Protein AF-A0A7S0U6A7-F1 (afdb_monomer_lite)

Radius of gyration: 24.49 Å; chains: 1; bounding box: 60×46×72 Å

Sequence (255 aa):
RELYWQAYTKLSSKVSGMDGQAHCFLLYKASADGEGEVEIIDLTKRQRGLVNGGCEFVGLKLKPPEDSTAKTWCLVYSEDEAQKAWDDMMTAEPCIYITSDGVYAATRYKRALCKGLSGPLKTLKDVEACVAGLAPDKPLKNISFVGNDPPSITSYNCFLVGPSTLGPTLPATIGHIASTSTGDIYDYFLKRRSAHTVGEAEKLIATMLADVAKGQTAIVSTGKKEAATAFKNSLMKKVFVHESMSKFITAVRAE

Structure (mmCIF, N/CA/C/O backbone):
data_AF-A0A7S0U6A7-F1
#
_entry.id   AF-A0A7S0U6A7-F1
#
loop_
_atom_site.group_PDB
_atom_site.id
_atom_site.type_symbol
_atom_site.label_atom_id
_atom_site.label_alt_id
_atom_site.label_comp_id
_atom_site.label_asym_id
_atom_site.label_entity_id
_atom_site.label_seq_id
_atom_site.pdbx_PDB_ins_code
_atom_site.Cartn_x
_atom_site.Cartn_y
_atom_site.Cartn_z
_atom_site.occupancy
_atom_site.B_iso_or_equiv
_atom_site.auth_seq_id
_atom_site.auth_comp_id
_atom_site.auth_asym_id
_atom_site.auth_atom_id
_atom_site.pdbx_PDB_model_num
ATOM 1 N N . ARG A 1 1 ? 24.424 12.039 -10.476 1.00 68.31 1 ARG A N 1
ATOM 2 C CA . ARG A 1 1 ? 23.413 12.452 -11.488 1.00 68.31 1 ARG A CA 1
ATOM 3 C C . ARG A 1 1 ? 23.727 11.893 -12.873 1.00 68.31 1 ARG A C 1
ATOM 5 O O . ARG A 1 1 ? 22.851 11.273 -13.447 1.00 68.31 1 ARG A O 1
ATOM 12 N N . GLU A 1 2 ? 24.938 12.070 -13.401 1.00 76.75 2 GLU A N 1
ATOM 13 C CA . GLU A 1 2 ? 25.328 11.514 -14.710 1.00 76.75 2 GLU A CA 1
ATOM 14 C C . GLU A 1 2 ? 25.303 9.976 -14.740 1.00 76.75 2 GLU A C 1
ATOM 16 O O . GLU A 1 2 ? 24.617 9.397 -15.576 1.00 76.75 2 GLU A O 1
ATOM 21 N N . LEU A 1 3 ? 25.899 9.320 -13.735 1.00 77.81 3 LEU A N 1
ATOM 22 C CA . LEU A 1 3 ? 25.843 7.858 -13.564 1.00 77.81 3 LEU A CA 1
ATOM 23 C C . LEU A 1 3 ? 24.412 7.298 -13.506 1.00 77.81 3 LEU A C 1
ATOM 25 O O . LEU A 1 3 ? 24.154 6.220 -14.031 1.00 77.81 3 LEU A O 1
ATOM 29 N N . TYR A 1 4 ? 23.472 8.034 -12.900 1.00 81.12 4 TYR A N 1
ATOM 30 C CA . TYR A 1 4 ? 22.063 7.631 -12.847 1.00 81.12 4 TYR A CA 1
ATOM 31 C C . TYR A 1 4 ? 21.462 7.573 -14.251 1.00 81.12 4 TYR A C 1
ATOM 33 O O . TYR A 1 4 ? 20.818 6.591 -14.598 1.00 81.12 4 TYR A O 1
ATOM 41 N N . TRP A 1 5 ? 21.697 8.599 -15.073 1.00 81.12 5 TRP A N 1
ATOM 42 C CA . TRP A 1 5 ? 21.167 8.636 -16.435 1.00 81.12 5 TRP A CA 1
ATOM 43 C C . TRP A 1 5 ? 21.854 7.622 -17.351 1.00 81.12 5 TRP A C 1
ATOM 45 O O . TRP A 1 5 ? 21.166 6.970 -18.128 1.00 81.12 5 TRP A O 1
ATOM 55 N N . GLN A 1 6 ? 23.161 7.395 -17.197 1.00 81.69 6 GLN A N 1
ATOM 56 C CA . GLN A 1 6 ? 23.869 6.323 -17.909 1.00 81.69 6 GLN A CA 1
ATOM 57 C C . GLN A 1 6 ? 23.302 4.937 -17.561 1.00 81.69 6 GLN A C 1
ATOM 59 O O . GLN A 1 6 ? 23.001 4.142 -18.454 1.00 81.69 6 GLN A O 1
ATOM 64 N N . ALA A 1 7 ? 23.100 4.662 -16.267 1.00 84.00 7 ALA A N 1
ATOM 65 C CA . ALA A 1 7 ? 22.470 3.432 -15.799 1.00 84.00 7 ALA A CA 1
ATOM 66 C C . ALA A 1 7 ? 21.040 3.303 -16.337 1.00 84.00 7 ALA A C 1
ATOM 68 O O . ALA A 1 7 ? 20.679 2.269 -16.894 1.00 84.00 7 ALA A O 1
ATOM 69 N N . TYR A 1 8 ? 20.244 4.368 -16.228 1.00 84.75 8 TYR A N 1
ATOM 70 C CA . TYR A 1 8 ? 18.867 4.419 -16.707 1.00 84.75 8 TYR A CA 1
ATOM 71 C C . TYR A 1 8 ? 18.779 4.090 -18.203 1.00 84.75 8 TYR A C 1
ATOM 73 O O . TYR A 1 8 ? 17.988 3.232 -18.595 1.00 84.75 8 TYR A O 1
ATOM 81 N N . THR A 1 9 ? 19.607 4.724 -19.040 1.00 82.50 9 THR A N 1
ATOM 82 C CA . THR A 1 9 ? 19.629 4.476 -20.488 1.00 82.50 9 THR A CA 1
ATOM 83 C C . THR A 1 9 ? 19.987 3.021 -20.788 1.00 82.50 9 THR A C 1
ATOM 85 O O . THR A 1 9 ? 19.303 2.379 -21.583 1.00 82.50 9 THR A O 1
ATOM 88 N N . LYS A 1 10 ? 20.986 2.446 -20.104 1.00 84.62 10 LYS A N 1
ATOM 89 C CA . LYS A 1 10 ? 21.349 1.026 -20.269 1.00 84.62 10 LYS A CA 1
ATOM 90 C C . LYS A 1 10 ? 20.220 0.076 -19.854 1.00 84.62 10 LYS A C 1
ATOM 92 O O . LYS A 1 10 ? 19.914 -0.862 -20.591 1.00 84.62 10 LYS A O 1
ATOM 97 N N . LEU A 1 11 ? 19.587 0.328 -18.707 1.00 85.88 11 LEU A N 1
ATOM 98 C CA . LEU A 1 11 ? 18.451 -0.452 -18.204 1.00 85.88 11 LEU A CA 1
ATOM 99 C C . LEU A 1 11 ? 17.282 -0.411 -19.194 1.00 85.88 11 LEU A C 1
ATOM 101 O O . LEU A 1 11 ? 16.775 -1.454 -19.601 1.00 85.88 11 LEU A O 1
ATOM 105 N N . SER A 1 12 ? 16.903 0.789 -19.636 1.00 81.69 12 SER A N 1
ATOM 106 C CA . SER A 1 12 ? 15.798 0.979 -20.574 1.00 81.69 12 SER A CA 1
ATOM 107 C C . SER A 1 12 ? 16.070 0.318 -21.925 1.00 81.69 12 SER A C 1
ATOM 109 O O . SER A 1 12 ? 15.191 -0.356 -22.457 1.00 81.69 12 SER A O 1
ATOM 111 N N . SER A 1 13 ? 17.282 0.457 -22.469 1.00 81.06 13 SER A N 1
ATOM 112 C CA . SER A 1 13 ? 17.672 -0.185 -23.730 1.00 81.06 13 SER A CA 1
ATOM 113 C C . SER A 1 13 ? 17.612 -1.709 -23.646 1.00 81.06 13 SER A C 1
ATOM 115 O O . SER A 1 13 ? 17.163 -2.358 -24.591 1.00 81.06 13 SER A O 1
ATOM 117 N N . LYS A 1 14 ? 18.000 -2.294 -22.503 1.00 83.50 14 LYS A N 1
ATOM 118 C CA . LYS A 1 14 ? 17.925 -3.745 -22.290 1.00 83.50 14 LYS A CA 1
ATOM 119 C C . LYS A 1 14 ? 16.482 -4.253 -22.338 1.00 83.50 14 LYS A C 1
ATOM 121 O O . LYS A 1 14 ? 16.228 -5.272 -22.971 1.00 83.50 14 LYS A O 1
ATOM 126 N N . VAL A 1 15 ? 15.551 -3.528 -21.715 1.00 79.12 15 VAL A N 1
ATOM 127 C CA . VAL A 1 15 ? 14.116 -3.865 -21.699 1.00 79.12 15 VAL A CA 1
ATOM 128 C C . VAL A 1 15 ? 13.481 -3.714 -23.074 1.00 79.12 15 VAL A C 1
ATOM 130 O O . VAL A 1 15 ? 12.701 -4.567 -23.482 1.00 79.12 15 VAL A O 1
ATOM 133 N N . SER A 1 16 ? 13.818 -2.650 -23.806 1.00 77.69 16 SER A N 1
ATOM 134 C CA . SER A 1 16 ? 13.281 -2.408 -25.151 1.00 77.69 16 SER A CA 1
ATOM 135 C C . SER A 1 16 ? 13.653 -3.499 -26.159 1.00 77.69 16 SER A C 1
ATOM 137 O O . SER A 1 16 ? 12.937 -3.679 -27.138 1.00 77.69 16 SER A O 1
ATOM 139 N N . GLY A 1 17 ? 14.753 -4.220 -25.926 1.00 73.00 17 GLY A N 1
ATOM 140 C CA . GLY A 1 17 ? 15.172 -5.359 -26.744 1.00 73.00 17 GLY A CA 1
ATOM 141 C C . GLY A 1 17 ? 14.535 -6.700 -26.362 1.00 73.00 17 GLY A C 1
ATOM 142 O O . GLY A 1 17 ? 14.871 -7.705 -26.980 1.00 73.00 17 GLY A O 1
ATOM 143 N N . MET A 1 18 ? 13.672 -6.753 -25.341 1.00 77.19 18 MET A N 1
ATOM 144 C CA . MET A 1 18 ? 12.984 -7.984 -24.936 1.00 77.19 18 MET A CA 1
ATOM 145 C C . MET A 1 18 ? 11.692 -8.185 -25.736 1.00 77.19 18 MET A C 1
ATOM 147 O O . MET A 1 18 ? 10.915 -7.250 -25.926 1.00 77.19 18 MET A O 1
ATOM 151 N N . ASP A 1 19 ? 11.421 -9.426 -26.139 1.00 65.75 19 ASP A N 1
ATOM 152 C CA . ASP A 1 19 ? 10.162 -9.780 -26.795 1.00 65.75 19 ASP A CA 1
ATOM 153 C C . ASP A 1 19 ? 8.989 -9.779 -25.795 1.00 65.75 19 ASP A C 1
ATOM 155 O O . ASP A 1 19 ? 9.009 -10.461 -24.767 1.00 65.75 19 ASP A O 1
ATOM 159 N N . GLY A 1 20 ? 7.919 -9.046 -26.121 1.00 66.19 20 GLY A N 1
ATOM 160 C CA . GLY A 1 20 ? 6.675 -9.008 -25.341 1.00 66.19 20 GLY A CA 1
ATOM 161 C C . GLY A 1 20 ? 6.670 -8.016 -24.167 1.00 66.19 20 GLY A C 1
ATOM 162 O O . GLY A 1 20 ? 7.419 -7.043 -24.136 1.00 66.19 20 GLY A O 1
ATOM 163 N N . GLN A 1 21 ? 5.759 -8.211 -23.201 1.00 65.38 21 GLN A N 1
ATOM 164 C CA . GLN A 1 21 ? 5.728 -7.389 -21.982 1.00 65.38 21 GLN A CA 1
ATOM 165 C C . GLN A 1 21 ? 6.840 -7.825 -21.022 1.00 65.38 21 GLN A C 1
ATOM 167 O O . GLN A 1 21 ? 6.766 -8.888 -20.401 1.00 65.38 21 GLN A O 1
ATOM 172 N N . ALA A 1 22 ? 7.854 -6.978 -20.876 1.00 66.31 22 ALA A N 1
ATOM 173 C CA . ALA A 1 22 ? 9.000 -7.215 -20.010 1.00 66.31 22 ALA A CA 1
ATOM 174 C C . ALA A 1 22 ? 8.685 -6.894 -18.537 1.00 66.31 22 ALA A C 1
ATOM 176 O O . ALA A 1 22 ? 9.040 -5.838 -18.016 1.00 66.31 22 ALA A O 1
ATOM 177 N N . HIS A 1 23 ? 8.025 -7.826 -17.850 1.00 77.00 23 HIS A N 1
ATOM 178 C CA . HIS A 1 23 ? 7.877 -7.777 -16.393 1.00 77.00 23 HIS A CA 1
ATOM 179 C C . HIS A 1 23 ? 9.058 -8.501 -15.741 1.00 77.00 23 HIS A C 1
ATOM 181 O O . HIS A 1 23 ? 9.064 -9.730 -15.655 1.00 77.00 23 HIS A O 1
ATOM 187 N N . CYS A 1 24 ? 10.066 -7.742 -15.316 1.00 84.44 24 CYS A N 1
ATOM 188 C CA . CYS A 1 24 ? 11.279 -8.237 -14.661 1.00 84.44 24 CYS A CA 1
ATOM 189 C C . CYS A 1 24 ? 11.843 -7.184 -13.698 1.00 84.44 24 CYS A C 1
ATOM 191 O O . CYS A 1 24 ? 11.456 -6.015 -13.750 1.00 84.44 24 CYS A O 1
ATOM 193 N N . PHE A 1 25 ? 12.756 -7.600 -12.823 1.00 88.06 25 PHE A N 1
ATOM 194 C CA . PHE A 1 25 ? 13.630 -6.661 -12.129 1.00 88.06 25 PHE A CA 1
ATOM 195 C C . PHE A 1 25 ? 14.928 -6.514 -12.914 1.00 88.06 25 PHE A C 1
ATOM 197 O O . PHE A 1 25 ? 15.400 -7.457 -13.549 1.00 88.06 25 PHE A O 1
ATOM 204 N N . LEU A 1 26 ? 15.512 -5.326 -12.850 1.00 88.00 26 LEU A N 1
ATOM 205 C CA . LEU A 1 26 ? 16.778 -5.024 -13.494 1.00 88.00 26 LEU A CA 1
ATOM 206 C C . LEU A 1 26 ? 17.741 -4.505 -12.440 1.00 88.00 26 LEU A C 1
ATOM 208 O O . LEU A 1 26 ? 17.374 -3.649 -11.633 1.00 88.00 26 LEU A O 1
ATOM 212 N N . LEU A 1 27 ? 18.973 -4.994 -12.477 1.00 88.06 27 LEU A N 1
ATOM 213 C CA . LEU A 1 27 ? 20.037 -4.545 -11.598 1.00 88.06 27 LEU A CA 1
ATOM 214 C C . LEU A 1 27 ? 21.178 -3.991 -12.445 1.00 88.06 27 LEU A C 1
ATOM 216 O O . LEU A 1 27 ? 21.762 -4.705 -13.255 1.00 88.06 27 LEU A O 1
ATOM 220 N N . TYR A 1 28 ? 21.493 -2.713 -12.250 1.00 86.81 28 TYR A N 1
ATOM 221 C CA . TYR A 1 28 ? 22.683 -2.107 -12.835 1.00 86.81 28 TYR A CA 1
ATOM 222 C C . TYR A 1 28 ? 23.855 -2.224 -11.863 1.00 86.81 28 TYR A C 1
ATOM 224 O O . TYR A 1 28 ? 23.762 -1.772 -10.721 1.00 86.81 28 TYR A O 1
ATOM 232 N N . LYS A 1 29 ? 24.967 -2.795 -12.326 1.00 85.56 29 LYS A N 1
ATOM 233 C CA . LYS A 1 29 ? 26.230 -2.865 -11.585 1.00 85.56 29 LYS A CA 1
ATOM 234 C C . LYS A 1 29 ? 27.252 -1.987 -12.294 1.00 85.56 29 LYS A C 1
ATOM 236 O O . LYS A 1 29 ? 27.668 -2.302 -13.404 1.00 85.56 29 LYS A O 1
ATOM 241 N N . ALA A 1 30 ? 27.639 -0.878 -11.668 1.00 81.62 30 ALA A N 1
ATOM 242 C CA . ALA A 1 30 ? 28.715 -0.037 -12.183 1.00 81.62 30 ALA A CA 1
ATOM 243 C C . ALA A 1 30 ? 30.057 -0.785 -12.092 1.00 81.62 30 ALA A C 1
ATOM 245 O O . ALA A 1 30 ? 30.353 -1.385 -11.059 1.00 81.62 30 ALA A O 1
ATOM 246 N N . SER A 1 31 ? 30.862 -0.740 -13.154 1.00 77.31 31 SER A N 1
ATOM 247 C CA . SER A 1 31 ? 32.259 -1.181 -13.115 1.00 77.31 31 SER A CA 1
ATOM 248 C C . SER A 1 31 ? 33.172 -0.017 -12.721 1.00 77.31 31 SER A C 1
ATOM 250 O O . SER A 1 31 ? 32.790 1.151 -12.836 1.00 77.31 31 SER A O 1
ATOM 252 N N . ALA A 1 32 ? 34.386 -0.333 -12.263 1.00 71.12 32 ALA A N 1
ATOM 253 C CA . ALA A 1 32 ? 35.396 0.669 -11.916 1.00 71.12 32 ALA A CA 1
ATOM 254 C C . ALA A 1 32 ? 35.801 1.552 -13.116 1.00 71.12 32 ALA A C 1
ATOM 256 O O . ALA A 1 32 ? 36.196 2.698 -12.919 1.00 71.12 32 ALA A O 1
ATOM 257 N N . ASP A 1 33 ? 35.620 1.043 -14.339 1.00 68.81 33 ASP A N 1
ATOM 258 C CA . ASP A 1 33 ? 36.029 1.689 -15.591 1.00 68.81 33 ASP A CA 1
ATOM 259 C C . ASP A 1 33 ? 34.887 2.491 -16.254 1.00 68.81 33 ASP A C 1
ATOM 261 O O . ASP A 1 33 ? 35.032 3.004 -17.360 1.00 68.81 33 ASP A O 1
ATOM 265 N N . GLY A 1 34 ? 33.729 2.611 -15.591 1.00 59.84 34 GLY A N 1
ATOM 266 C CA . GLY A 1 34 ? 32.582 3.410 -16.047 1.00 59.84 34 GLY A CA 1
ATOM 267 C C . GLY A 1 34 ? 31.583 2.667 -16.944 1.00 59.84 34 GLY A C 1
ATOM 268 O O . GLY A 1 34 ? 30.424 3.075 -17.050 1.00 59.84 34 GLY A O 1
ATOM 269 N N . GLU A 1 35 ? 31.954 1.524 -17.523 1.00 70.81 35 GLU A N 1
ATOM 270 C CA . GLU A 1 35 ? 31.022 0.665 -18.257 1.00 70.81 35 GLU A CA 1
ATOM 271 C C . GLU A 1 35 ? 30.337 -0.351 -17.335 1.00 70.81 35 GLU A C 1
ATOM 273 O O . GLU A 1 35 ? 30.843 -1.444 -17.109 1.00 70.81 35 GLU A O 1
ATOM 278 N N . GLY A 1 36 ? 29.171 -0.010 -16.780 1.00 80.06 36 GLY A N 1
ATOM 279 C CA . GLY A 1 36 ? 28.392 -0.975 -15.996 1.00 80.06 36 GLY A CA 1
ATOM 280 C C . GLY A 1 36 ? 27.573 -1.966 -16.830 1.00 80.06 36 GLY A C 1
ATOM 281 O O . GLY A 1 36 ? 27.241 -1.700 -17.992 1.00 80.06 36 GLY A O 1
ATOM 282 N N . GLU A 1 37 ? 27.202 -3.076 -16.196 1.00 86.06 37 GLU A N 1
ATOM 283 C CA . GLU A 1 37 ? 26.394 -4.161 -16.762 1.00 86.06 37 GLU A CA 1
ATOM 284 C C . GLU A 1 37 ? 24.966 -4.159 -16.202 1.00 86.06 37 GLU A C 1
ATOM 286 O O . GLU A 1 37 ? 24.722 -3.737 -15.068 1.00 86.06 37 GLU A O 1
ATOM 291 N N . VAL A 1 38 ? 24.014 -4.645 -17.006 1.00 88.25 38 VAL A N 1
ATOM 292 C CA . VAL A 1 38 ? 22.613 -4.835 -16.603 1.00 88.25 38 VAL A CA 1
ATOM 293 C C . VAL A 1 38 ? 22.318 -6.322 -16.469 1.00 88.25 38 VAL A C 1
ATOM 295 O O . VAL A 1 38 ? 22.341 -7.061 -17.455 1.00 88.25 38 VAL A O 1
ATOM 298 N N . GLU A 1 39 ? 21.972 -6.735 -15.258 1.00 89.75 39 GLU A N 1
ATOM 299 C CA . GLU A 1 39 ? 21.469 -8.066 -14.940 1.00 89.75 39 GLU A CA 1
ATOM 300 C C . GLU A 1 39 ? 19.934 -8.064 -14.962 1.00 89.75 39 GLU A C 1
ATOM 302 O O . GLU A 1 39 ? 19.294 -7.188 -14.374 1.00 89.75 39 GLU A O 1
ATOM 307 N N . ILE A 1 40 ? 19.345 -9.047 -15.649 1.00 88.94 40 ILE A N 1
ATOM 308 C CA . ILE A 1 40 ? 17.897 -9.279 -15.654 1.00 88.94 40 ILE A CA 1
ATOM 309 C C . ILE A 1 40 ? 17.588 -10.321 -14.588 1.00 88.94 40 ILE A C 1
ATOM 311 O O . ILE A 1 40 ? 18.130 -11.423 -14.609 1.00 88.94 40 ILE A O 1
ATOM 315 N N . ILE A 1 41 ? 16.673 -9.979 -13.691 1.00 89.81 41 ILE A N 1
ATOM 316 C CA . ILE A 1 41 ? 16.172 -10.872 -12.657 1.00 89.81 41 ILE A CA 1
ATOM 317 C C . ILE A 1 41 ? 14.712 -11.178 -12.987 1.00 89.81 41 ILE A C 1
ATOM 319 O O . ILE A 1 41 ? 13.827 -10.318 -12.908 1.00 89.81 41 ILE A O 1
ATOM 323 N N . ASP A 1 42 ? 14.462 -12.424 -13.374 1.00 88.00 42 ASP A N 1
ATOM 324 C CA . ASP A 1 42 ? 13.131 -12.885 -13.739 1.00 88.00 42 ASP A CA 1
ATOM 325 C C . ASP A 1 42 ? 12.157 -12.864 -12.561 1.00 88.00 42 ASP A C 1
ATOM 327 O O . ASP A 1 42 ? 12.470 -13.264 -11.437 1.00 88.00 42 ASP A O 1
ATOM 331 N N . LEU A 1 43 ? 10.910 -12.484 -12.852 1.00 89.19 43 LEU A N 1
ATOM 332 C CA . LEU A 1 43 ? 9.826 -12.687 -11.903 1.00 89.19 43 LEU A CA 1
ATOM 333 C C . LEU A 1 43 ? 9.572 -14.181 -11.708 1.00 89.19 43 LEU A C 1
ATOM 335 O O . LEU A 1 43 ? 9.361 -14.934 -12.670 1.00 89.19 43 LEU A O 1
ATOM 339 N N . THR A 1 44 ? 9.468 -14.578 -10.442 1.00 90.25 44 THR A N 1
ATOM 340 C CA . THR A 1 44 ? 8.952 -15.892 -10.051 1.00 90.25 44 THR A CA 1
ATOM 341 C C . THR A 1 44 ? 7.542 -16.110 -10.611 1.00 90.25 44 THR A C 1
ATOM 343 O O . THR A 1 44 ? 6.800 -15.163 -10.893 1.00 90.25 44 THR A O 1
ATOM 346 N N . LYS A 1 45 ? 7.111 -17.376 -10.715 1.00 89.12 45 LYS A N 1
ATOM 347 C CA . LYS A 1 45 ? 5.763 -17.742 -11.195 1.00 89.12 45 LYS A CA 1
ATOM 348 C C . LYS A 1 45 ? 4.649 -16.971 -10.473 1.00 89.12 45 LYS A C 1
ATOM 350 O O . LYS A 1 45 ? 3.699 -16.519 -11.108 1.00 89.12 45 LYS A O 1
ATOM 355 N N . ARG A 1 46 ? 4.782 -16.797 -9.153 1.00 88.12 46 ARG A N 1
ATOM 356 C CA . ARG A 1 46 ? 3.830 -16.054 -8.317 1.00 88.12 46 ARG A CA 1
ATOM 357 C C . ARG A 1 46 ? 3.793 -14.574 -8.682 1.00 88.12 46 ARG A C 1
ATOM 359 O O . ARG A 1 46 ? 2.720 -14.049 -8.957 1.00 88.12 46 ARG A O 1
ATOM 366 N N . GLN A 1 47 ? 4.950 -13.915 -8.687 1.00 90.56 47 GLN A N 1
ATOM 367 C CA . GLN A 1 47 ? 5.064 -12.489 -9.008 1.00 90.56 47 GLN A CA 1
ATOM 368 C C . GLN A 1 47 ? 4.493 -12.201 -10.398 1.00 90.56 47 GLN A C 1
ATOM 370 O O . GLN A 1 47 ? 3.674 -11.301 -10.556 1.00 90.56 47 GLN A O 1
ATOM 375 N N . ARG A 1 48 ? 4.829 -13.041 -11.381 1.00 89.81 48 ARG A N 1
ATOM 376 C CA . ARG A 1 48 ? 4.285 -12.958 -12.740 1.00 89.81 48 ARG A CA 1
ATOM 377 C C . ARG A 1 48 ? 2.762 -13.102 -12.764 1.00 89.81 48 ARG A C 1
ATOM 379 O O . ARG A 1 48 ? 2.088 -12.332 -13.437 1.00 89.81 48 ARG A O 1
ATOM 386 N N . GLY A 1 49 ? 2.214 -14.048 -11.998 1.00 88.88 49 GLY A N 1
ATOM 387 C CA . GLY A 1 49 ? 0.767 -14.227 -11.854 1.00 88.88 49 GLY A CA 1
ATOM 388 C C . GLY A 1 49 ? 0.061 -13.007 -11.253 1.00 88.88 49 GLY A C 1
ATOM 389 O O . GLY A 1 49 ? -1.024 -12.653 -11.701 1.00 88.88 49 GLY A O 1
ATOM 390 N N . LEU A 1 50 ? 0.686 -12.332 -10.285 1.00 88.94 50 LEU A N 1
ATOM 391 C CA . LEU A 1 50 ? 0.140 -11.115 -9.676 1.00 88.94 50 LEU A CA 1
ATOM 392 C C . LEU A 1 50 ? 0.151 -9.930 -10.641 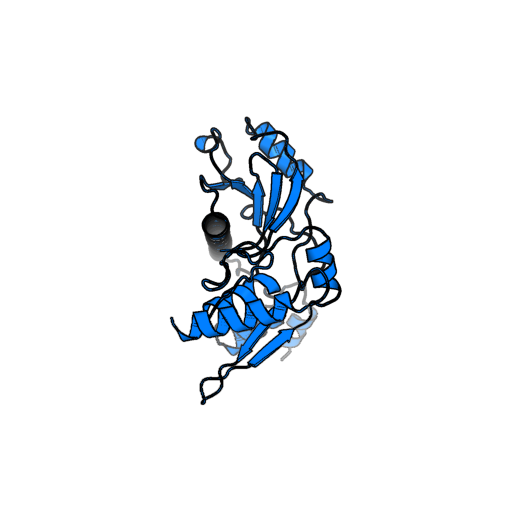1.00 88.94 50 LEU A C 1
ATOM 394 O O . LEU A 1 50 ? -0.861 -9.245 -10.769 1.00 88.94 50 LEU A O 1
ATOM 398 N N . VAL A 1 51 ? 1.266 -9.715 -11.340 1.00 88.81 51 VAL A N 1
ATOM 399 C CA . VAL A 1 51 ? 1.394 -8.635 -12.328 1.00 88.81 51 VAL A CA 1
ATOM 400 C C . VAL A 1 51 ? 0.396 -8.837 -13.472 1.00 88.81 51 VAL A C 1
ATOM 402 O O . VAL A 1 51 ? -0.392 -7.942 -13.769 1.00 88.81 51 VAL A O 1
ATOM 405 N N . ASN A 1 52 ? 0.311 -10.054 -14.019 1.00 87.50 52 ASN A N 1
ATOM 406 C CA . ASN A 1 52 ? -0.686 -10.398 -15.040 1.00 87.50 52 ASN A CA 1
ATOM 407 C C . ASN A 1 52 ? -2.134 -10.343 -14.510 1.00 87.50 52 ASN A C 1
ATOM 409 O O . ASN A 1 52 ? -3.069 -10.165 -15.285 1.00 87.50 52 ASN A O 1
ATOM 413 N N . GLY A 1 53 ? -2.333 -10.478 -13.195 1.00 86.31 53 GLY A N 1
ATOM 414 C CA . GLY A 1 53 ? -3.628 -10.365 -12.513 1.00 86.31 53 GLY A CA 1
ATOM 415 C C . GLY A 1 53 ? -4.091 -8.925 -12.239 1.00 86.31 53 GLY A C 1
ATOM 416 O O . GLY A 1 53 ? -5.112 -8.718 -11.563 1.00 86.31 53 GLY A O 1
ATOM 417 N N . GLY A 1 54 ? -3.352 -7.929 -12.740 1.00 88.12 54 GLY A N 1
ATOM 418 C CA . GLY A 1 54 ? -3.660 -6.507 -12.589 1.00 88.12 54 GLY A CA 1
ATOM 419 C C . GLY A 1 54 ? -3.070 -5.867 -11.331 1.00 88.12 54 GLY A C 1
ATOM 420 O O . GLY A 1 54 ? -3.637 -4.898 -10.829 1.00 88.12 54 GLY A O 1
ATOM 421 N N . CYS A 1 55 ? -1.978 -6.421 -10.789 1.00 91.44 55 CYS A N 1
ATOM 422 C CA . CYS A 1 55 ? -1.138 -5.712 -9.827 1.00 91.44 55 CYS A CA 1
ATOM 423 C C . CYS A 1 55 ? -0.230 -4.740 -10.590 1.00 91.44 55 CYS A C 1
ATOM 425 O O . CYS A 1 55 ? 0.642 -5.154 -11.353 1.00 91.44 55 CYS A O 1
ATOM 427 N N . GLU A 1 56 ? -0.461 -3.448 -10.400 1.00 90.06 56 GLU A N 1
ATOM 428 C CA . GLU A 1 56 ? 0.276 -2.367 -11.042 1.00 90.06 56 GLU A CA 1
ATOM 429 C C . GLU A 1 56 ?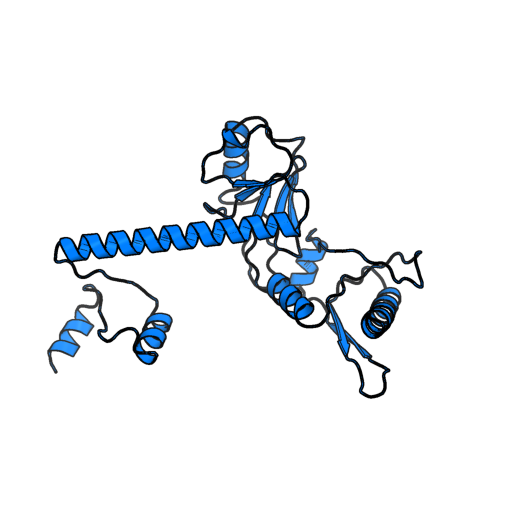 1.418 -1.899 -10.148 1.00 90.06 56 GLU A C 1
ATOM 431 O O . GLU A 1 56 ? 1.226 -1.722 -8.944 1.00 90.06 56 GLU A O 1
ATOM 436 N N . PHE A 1 57 ? 2.573 -1.599 -10.742 1.00 88.38 57 PHE A N 1
ATOM 437 C CA . PHE A 1 57 ? 3.621 -0.845 -10.062 1.00 88.38 57 PHE A CA 1
ATOM 438 C C . PHE A 1 57 ? 3.359 0.658 -10.178 1.00 88.38 57 PHE A C 1
ATOM 440 O O . PHE A 1 57 ? 3.053 1.171 -11.260 1.00 88.38 57 PHE A O 1
ATOM 447 N N . VAL A 1 58 ? 3.489 1.362 -9.057 1.00 87.19 58 VAL A N 1
ATOM 448 C CA . VAL A 1 58 ? 3.284 2.809 -8.956 1.00 87.19 58 VAL A CA 1
ATOM 449 C C . VAL A 1 58 ? 4.599 3.506 -8.639 1.00 87.19 58 VAL A C 1
ATOM 451 O O . VAL A 1 58 ? 5.437 3.001 -7.895 1.00 87.19 58 VAL A O 1
ATOM 454 N N . GLY A 1 59 ? 4.787 4.683 -9.223 1.00 78.88 59 GLY A N 1
ATOM 455 C CA . GLY A 1 59 ? 6.019 5.445 -9.099 1.00 78.88 59 GLY A CA 1
ATOM 456 C C . GLY A 1 59 ? 6.172 6.438 -10.240 1.00 78.88 59 GLY A C 1
ATOM 457 O O . GLY A 1 59 ? 5.335 6.508 -11.147 1.00 78.88 59 GLY A O 1
ATOM 458 N N . LEU A 1 60 ? 7.252 7.214 -10.187 1.00 75.00 60 LEU A N 1
ATOM 459 C CA . LEU A 1 60 ? 7.564 8.176 -11.230 1.00 75.00 60 LEU A CA 1
ATOM 460 C C . LEU A 1 60 ? 7.982 7.434 -12.500 1.00 75.00 60 LEU A C 1
ATOM 462 O O . LEU A 1 60 ? 9.067 6.860 -12.583 1.00 75.00 60 LEU A O 1
ATOM 466 N N . LYS A 1 61 ? 7.106 7.464 -13.503 1.00 75.25 61 LYS A N 1
ATOM 467 C CA . LYS A 1 61 ? 7.404 6.948 -14.837 1.00 75.25 61 LYS A CA 1
ATOM 468 C C . LYS A 1 61 ? 8.268 7.968 -15.560 1.00 75.25 61 LYS A C 1
ATOM 470 O O . LYS A 1 61 ? 7.757 8.915 -16.155 1.00 75.25 61 LYS A O 1
ATOM 475 N N . LEU A 1 62 ? 9.577 7.794 -15.469 1.00 69.88 62 LEU A N 1
ATOM 476 C CA . LEU A 1 62 ? 10.514 8.539 -16.298 1.00 69.88 62 LEU A CA 1
ATOM 477 C C . LEU A 1 62 ? 10.615 7.862 -17.664 1.00 69.88 62 LEU A C 1
ATOM 479 O O . LEU A 1 62 ? 10.422 6.652 -17.769 1.00 69.88 62 LEU A O 1
ATOM 483 N N . LYS A 1 63 ? 10.897 8.654 -18.698 1.00 69.06 63 LYS A N 1
ATOM 484 C CA . LYS A 1 63 ? 11.357 8.170 -20.002 1.00 69.06 63 LYS A CA 1
ATOM 485 C C . LYS A 1 63 ? 12.852 8.466 -20.137 1.00 69.06 63 LYS A C 1
ATOM 487 O O . LYS A 1 63 ? 13.312 9.427 -19.511 1.00 69.06 63 LYS A O 1
ATOM 492 N N . PRO A 1 64 ? 13.598 7.704 -20.956 1.00 66.50 64 PRO A N 1
ATOM 493 C CA . PRO A 1 64 ? 14.967 8.066 -21.292 1.00 66.50 64 PRO A CA 1
ATOM 494 C C . PRO A 1 64 ? 14.995 9.492 -21.868 1.00 66.50 64 PRO A C 1
ATOM 496 O O . PRO A 1 64 ? 14.210 9.779 -22.774 1.00 66.50 64 PRO A O 1
ATOM 499 N N . PRO A 1 65 ? 15.871 10.395 -21.389 1.00 67.69 65 PRO A N 1
ATOM 500 C CA . PRO A 1 65 ? 15.970 11.753 -21.930 1.00 67.69 65 PRO A CA 1
ATOM 501 C C . PRO A 1 65 ? 16.314 11.758 -23.423 1.00 67.69 65 PRO A C 1
ATOM 503 O O . PRO A 1 65 ? 15.882 12.638 -24.161 1.00 67.69 65 PRO A O 1
ATOM 506 N N . GLU A 1 66 ? 17.068 10.747 -23.852 1.00 69.31 66 GLU A N 1
ATOM 507 C CA . GLU A 1 66 ? 17.541 10.558 -25.223 1.00 69.31 66 GLU A CA 1
ATOM 508 C C . GLU A 1 66 ? 16.496 9.887 -26.134 1.00 69.31 66 GLU A C 1
ATOM 510 O O . GLU A 1 66 ? 16.627 9.945 -27.352 1.00 69.31 66 GLU A O 1
ATOM 515 N N . ASP A 1 67 ? 15.426 9.309 -25.569 1.00 67.12 67 ASP A N 1
ATOM 516 C CA . ASP A 1 67 ? 14.310 8.725 -26.323 1.00 67.12 67 ASP A CA 1
ATOM 517 C C . ASP A 1 67 ? 12.961 9.022 -25.647 1.00 67.12 67 ASP A C 1
ATOM 519 O O . ASP A 1 67 ? 12.346 8.202 -24.956 1.00 67.12 67 ASP A O 1
ATOM 523 N N . SER A 1 68 ? 12.457 10.231 -25.899 1.00 66.25 68 SER A N 1
ATOM 524 C CA . SER A 1 68 ? 11.126 10.661 -25.448 1.00 66.25 68 SER A CA 1
ATOM 525 C C . SER A 1 68 ? 9.968 9.879 -26.098 1.00 66.25 68 SER A C 1
ATOM 527 O O . SER A 1 68 ? 8.828 9.930 -25.611 1.00 66.25 68 SER A O 1
ATOM 529 N N . THR A 1 69 ? 10.240 9.116 -27.163 1.00 69.19 69 THR A N 1
ATOM 530 C CA . THR A 1 69 ? 9.250 8.312 -27.895 1.00 69.19 69 THR A CA 1
ATOM 531 C C . THR A 1 69 ? 9.158 6.867 -27.412 1.00 69.19 69 THR A C 1
ATOM 533 O O . THR A 1 69 ? 8.240 6.154 -27.828 1.00 69.19 69 THR A O 1
ATOM 536 N N . ALA A 1 70 ? 10.026 6.462 -26.477 1.00 68.06 70 ALA A N 1
ATOM 537 C CA . ALA A 1 70 ? 10.036 5.128 -25.897 1.00 68.06 70 ALA A CA 1
ATOM 538 C C . ALA A 1 70 ? 8.635 4.709 -25.411 1.00 68.06 70 ALA A C 1
ATOM 540 O O . ALA A 1 70 ? 7.960 5.416 -24.647 1.00 68.06 70 ALA A O 1
ATOM 541 N N . LYS A 1 71 ? 8.189 3.540 -25.889 1.00 67.38 71 LYS A N 1
ATOM 542 C CA . LYS A 1 71 ? 6.941 2.884 -25.453 1.00 67.38 71 LYS A CA 1
ATOM 543 C C . LYS A 1 71 ? 7.123 2.147 -24.125 1.00 67.38 71 LYS A C 1
ATOM 545 O O . LYS A 1 71 ? 6.150 1.900 -23.415 1.00 67.38 71 LYS A O 1
ATOM 550 N N . THR A 1 72 ? 8.363 1.798 -23.810 1.00 70.69 72 THR A N 1
ATOM 551 C CA . THR A 1 72 ? 8.802 1.174 -22.566 1.00 70.69 72 THR A CA 1
ATOM 552 C C . THR A 1 72 ? 9.256 2.251 -21.585 1.00 70.69 72 THR A C 1
ATOM 554 O O . THR A 1 72 ? 9.735 3.319 -21.964 1.00 70.69 72 THR A O 1
ATOM 557 N N . TRP A 1 73 ? 9.057 1.989 -20.300 1.00 72.44 73 TRP A N 1
ATOM 558 C CA . TRP A 1 73 ? 9.500 2.848 -19.208 1.00 72.44 73 TRP A CA 1
ATOM 559 C C . TRP A 1 73 ? 9.960 1.952 -18.066 1.00 72.44 73 TRP A C 1
ATOM 561 O O . TRP A 1 73 ? 9.433 0.855 -17.879 1.00 72.44 73 TRP A O 1
ATOM 571 N N . CYS A 1 74 ? 10.936 2.430 -17.304 1.00 78.06 74 CYS A N 1
ATOM 572 C CA . CYS A 1 74 ? 11.423 1.753 -16.110 1.00 78.06 74 CYS A CA 1
ATOM 573 C C . CYS A 1 74 ? 11.128 2.613 -14.879 1.00 78.06 74 CYS A C 1
ATOM 575 O O . CYS A 1 74 ? 11.219 3.842 -14.936 1.00 78.06 74 CYS A O 1
ATOM 577 N N . LEU A 1 75 ? 10.820 1.962 -13.757 1.00 84.25 75 LEU A N 1
ATOM 578 C CA . LEU A 1 75 ? 10.944 2.580 -12.437 1.00 84.25 75 LEU A CA 1
ATOM 579 C C . LEU A 1 75 ? 12.366 2.316 -11.964 1.00 84.25 75 LEU A C 1
ATOM 581 O O . LEU A 1 75 ? 12.752 1.160 -11.803 1.00 84.25 75 LEU A O 1
ATOM 585 N N . VAL A 1 76 ? 13.149 3.377 -11.798 1.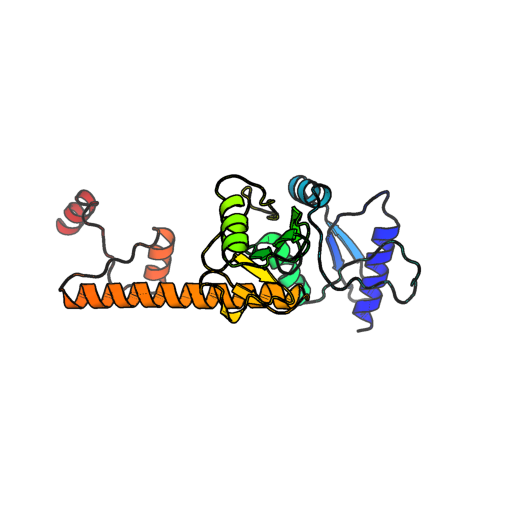00 83.50 76 VAL A N 1
ATOM 586 C CA . VAL A 1 76 ? 14.562 3.266 -11.434 1.00 83.50 76 VAL A CA 1
ATOM 587 C C . VAL A 1 76 ? 14.790 3.958 -10.105 1.00 83.50 76 VAL A C 1
ATOM 589 O O . VAL A 1 76 ? 14.520 5.151 -9.961 1.00 83.50 76 VAL A O 1
ATOM 592 N N . TYR A 1 77 ? 15.327 3.186 -9.170 1.00 86.25 77 TYR A N 1
ATOM 593 C CA . TYR A 1 77 ? 15.722 3.608 -7.837 1.00 86.25 77 TYR A CA 1
ATOM 594 C C . TYR A 1 77 ? 17.235 3.428 -7.712 1.00 86.25 77 TYR A C 1
ATOM 596 O O . TYR A 1 77 ? 17.793 2.496 -8.294 1.00 86.25 77 TYR A O 1
ATOM 604 N N . SER A 1 78 ? 17.901 4.298 -6.961 1.00 84.44 78 SER A N 1
ATOM 605 C CA . SER A 1 78 ? 19.341 4.204 -6.710 1.00 84.44 78 SER A CA 1
ATOM 606 C C . SER A 1 78 ? 19.633 4.127 -5.219 1.00 84.44 78 SER A C 1
ATOM 608 O O . SER A 1 78 ? 18.880 4.668 -4.412 1.00 84.44 78 SER A O 1
ATOM 610 N N . GLU A 1 79 ? 20.750 3.488 -4.867 1.00 83.94 79 GLU A N 1
ATOM 611 C CA . GLU A 1 79 ? 21.279 3.477 -3.496 1.00 83.94 79 GLU A CA 1
ATOM 612 C C . GLU A 1 79 ? 20.224 2.983 -2.482 1.00 83.94 79 GLU A C 1
ATOM 614 O O . GLU A 1 79 ? 19.536 1.988 -2.725 1.00 83.94 79 GLU A O 1
ATOM 619 N N . ASP A 1 80 ? 20.062 3.685 -1.360 1.00 87.00 80 ASP A N 1
ATOM 620 C CA . ASP A 1 80 ? 19.113 3.344 -0.299 1.00 87.00 80 ASP A CA 1
ATOM 621 C C . ASP A 1 80 ? 17.656 3.292 -0.779 1.00 87.00 80 ASP A C 1
ATOM 623 O O . ASP A 1 80 ? 16.831 2.573 -0.207 1.00 87.00 80 ASP A O 1
ATOM 627 N N . GLU A 1 81 ? 17.301 4.049 -1.822 1.00 86.38 81 GLU A N 1
ATOM 628 C CA . GLU A 1 81 ? 15.949 4.018 -2.384 1.00 86.38 81 GLU A CA 1
ATOM 629 C C . GLU A 1 81 ? 15.661 2.685 -3.072 1.00 86.38 81 GLU A C 1
ATOM 631 O O . GLU A 1 81 ? 14.530 2.202 -3.003 1.00 86.38 81 GLU A O 1
ATOM 636 N N . ALA A 1 82 ? 16.677 2.063 -3.680 1.00 86.69 82 ALA A N 1
ATOM 637 C CA . ALA A 1 82 ? 16.535 0.755 -4.309 1.00 86.69 82 ALA A CA 1
ATOM 638 C C . ALA A 1 82 ? 16.241 -0.328 -3.268 1.00 86.69 82 ALA A C 1
ATOM 640 O O . ALA A 1 82 ? 15.319 -1.121 -3.462 1.00 86.69 82 ALA A O 1
ATOM 641 N N . GLN A 1 83 ? 16.945 -0.309 -2.130 1.00 88.75 83 GLN A N 1
ATOM 642 C CA . GLN A 1 83 ? 16.673 -1.244 -1.038 1.00 88.75 83 GLN A CA 1
ATOM 643 C C . GLN A 1 83 ? 15.279 -1.017 -0.438 1.00 88.75 83 GLN A C 1
ATOM 645 O O . GLN A 1 83 ? 14.524 -1.968 -0.264 1.00 88.75 83 GLN A O 1
ATOM 650 N N . LYS A 1 84 ? 14.878 0.240 -0.202 1.00 90.06 84 LYS A N 1
ATOM 651 C CA . LYS A 1 84 ? 13.527 0.563 0.296 1.00 90.06 84 LYS A CA 1
ATOM 652 C C . LYS A 1 84 ? 12.429 0.114 -0.667 1.00 90.06 84 LYS A C 1
ATOM 654 O O . LYS A 1 84 ? 11.390 -0.374 -0.225 1.00 90.06 84 LYS A O 1
ATOM 659 N N . ALA A 1 85 ? 12.635 0.294 -1.972 1.00 89.94 85 ALA A N 1
ATOM 660 C CA . ALA A 1 85 ? 11.701 -0.176 -2.987 1.00 89.94 85 ALA A CA 1
ATOM 661 C C . ALA A 1 85 ? 11.610 -1.703 -2.996 1.00 89.94 85 ALA A C 1
ATOM 663 O O . ALA A 1 85 ? 10.509 -2.253 -3.030 1.00 89.94 85 ALA A O 1
ATOM 664 N N . TRP A 1 86 ? 12.751 -2.385 -2.903 1.00 89.81 86 TRP A N 1
ATOM 665 C CA . TRP A 1 86 ? 12.809 -3.837 -2.799 1.00 89.81 86 TRP A CA 1
ATOM 666 C C . TRP A 1 86 ? 12.063 -4.361 -1.568 1.00 89.81 86 TRP A C 1
ATOM 668 O O . TRP A 1 86 ? 11.177 -5.208 -1.699 1.00 89.81 86 TRP A O 1
ATOM 678 N N . ASP A 1 87 ? 12.357 -3.817 -0.388 1.00 91.38 87 ASP A N 1
ATOM 679 C CA . ASP A 1 87 ? 11.746 -4.241 0.872 1.00 91.38 87 ASP A CA 1
ATOM 680 C C . ASP A 1 87 ? 10.230 -4.026 0.869 1.00 91.38 87 ASP A C 1
ATOM 682 O O . ASP A 1 87 ? 9.483 -4.899 1.321 1.00 91.38 87 ASP A O 1
ATOM 686 N N . ASP A 1 88 ? 9.753 -2.917 0.297 1.00 92.06 88 ASP A N 1
ATOM 687 C CA . ASP A 1 88 ? 8.321 -2.666 0.135 1.00 92.06 88 ASP A CA 1
ATOM 688 C C . ASP A 1 88 ? 7.675 -3.680 -0.819 1.00 92.06 88 ASP A C 1
ATOM 690 O O . ASP A 1 88 ? 6.696 -4.348 -0.476 1.00 92.06 88 ASP A O 1
ATOM 694 N N . MET A 1 89 ? 8.261 -3.891 -1.998 1.00 89.38 89 MET A N 1
ATOM 695 C CA . MET A 1 89 ? 7.724 -4.846 -2.967 1.00 89.38 89 MET A CA 1
ATOM 696 C C . MET A 1 89 ? 7.679 -6.276 -2.421 1.00 89.38 89 MET A C 1
ATOM 698 O O . MET A 1 89 ? 6.756 -7.026 -2.758 1.00 89.38 89 MET A O 1
ATOM 702 N N . MET A 1 90 ? 8.624 -6.657 -1.564 1.00 89.06 90 MET A N 1
ATOM 703 C CA . MET A 1 90 ? 8.693 -8.012 -1.023 1.00 89.06 90 MET A CA 1
ATOM 704 C C . MET A 1 90 ? 7.884 -8.194 0.259 1.00 89.06 90 MET A C 1
ATOM 706 O O . MET A 1 90 ? 7.198 -9.208 0.394 1.00 89.06 90 MET A O 1
ATOM 710 N N . THR A 1 91 ? 7.941 -7.236 1.184 1.00 89.62 91 THR A N 1
ATOM 711 C CA . THR A 1 91 ? 7.543 -7.458 2.586 1.00 89.62 91 THR A CA 1
ATOM 712 C C . THR A 1 91 ? 6.664 -6.371 3.191 1.00 89.62 91 THR A C 1
ATOM 714 O O . THR A 1 91 ? 6.201 -6.554 4.318 1.00 89.62 91 THR A O 1
ATOM 717 N N . ALA A 1 92 ? 6.390 -5.268 2.481 1.00 91.38 92 ALA A N 1
ATOM 718 C CA . ALA A 1 92 ? 5.521 -4.236 3.033 1.00 91.38 92 ALA A CA 1
ATOM 719 C C . ALA A 1 92 ? 4.122 -4.766 3.343 1.00 91.38 92 ALA A C 1
ATOM 721 O O . ALA A 1 92 ? 3.538 -5.580 2.619 1.00 91.38 92 ALA A O 1
ATOM 722 N N . GLU A 1 93 ? 3.579 -4.222 4.423 1.00 92.12 93 GLU A N 1
ATOM 723 C CA . GLU A 1 93 ? 2.204 -4.439 4.807 1.00 92.12 93 GLU A CA 1
ATOM 724 C C . GLU A 1 93 ? 1.272 -3.637 3.886 1.00 92.12 93 GLU A C 1
ATOM 726 O O . GLU A 1 93 ? 1.455 -2.430 3.722 1.00 92.12 93 GLU A O 1
ATOM 731 N N . PRO A 1 94 ? 0.270 -4.279 3.277 1.00 93.50 94 PRO A N 1
ATOM 732 C CA . PRO A 1 94 ? -0.673 -3.595 2.410 1.00 93.50 94 PRO A CA 1
ATOM 733 C C . PRO A 1 94 ? -1.677 -2.742 3.200 1.00 93.50 94 PRO A C 1
ATOM 735 O O . PRO A 1 94 ? -2.238 -3.172 4.209 1.00 93.50 94 PRO A O 1
ATOM 738 N N . CYS A 1 95 ? -1.983 -1.563 2.670 1.00 95.25 95 CYS A N 1
ATOM 739 C CA . CYS A 1 95 ? -3.152 -0.783 3.037 1.00 95.25 95 CYS A CA 1
ATOM 740 C C . CYS A 1 95 ? -4.321 -1.043 2.077 1.00 95.25 95 CYS A C 1
ATOM 742 O O . CYS A 1 95 ? -4.149 -1.559 0.969 1.00 95.25 95 CYS A O 1
ATOM 744 N N . ILE A 1 96 ? -5.521 -0.680 2.520 1.00 95.12 96 ILE A N 1
ATOM 745 C CA . ILE A 1 96 ? -6.765 -0.752 1.763 1.00 95.12 96 ILE A CA 1
ATOM 746 C C . ILE A 1 96 ? -7.308 0.666 1.685 1.00 95.12 96 ILE A C 1
ATOM 748 O O . ILE A 1 96 ? -7.675 1.259 2.697 1.00 95.12 96 ILE A O 1
ATOM 752 N N . TYR A 1 97 ? -7.360 1.231 0.489 1.00 95.25 97 TYR A N 1
ATOM 753 C CA . TYR A 1 97 ? -7.902 2.569 0.326 1.00 95.25 97 TYR A CA 1
ATOM 754 C C . TYR A 1 97 ? -9.075 2.598 -0.637 1.00 95.25 97 TYR A C 1
ATOM 756 O O . TYR A 1 97 ? -9.152 1.822 -1.591 1.00 95.25 97 TYR A O 1
ATOM 764 N N . ILE A 1 98 ? -10.000 3.510 -0.356 1.00 94.88 98 ILE A N 1
ATOM 765 C CA . ILE A 1 98 ? -11.238 3.695 -1.101 1.00 94.88 98 ILE A CA 1
ATOM 766 C C . ILE A 1 98 ? -11.197 5.081 -1.739 1.00 94.88 98 ILE A C 1
ATOM 768 O O . ILE A 1 98 ? -11.138 6.094 -1.042 1.00 94.88 98 ILE A O 1
ATOM 772 N N . THR A 1 99 ? -11.228 5.117 -3.062 1.00 94.38 99 THR A N 1
ATOM 773 C CA . THR A 1 99 ? -11.332 6.324 -3.888 1.00 94.38 99 THR A CA 1
ATOM 774 C C . THR A 1 99 ? -12.735 6.420 -4.491 1.00 94.38 99 THR A C 1
ATOM 776 O O . THR A 1 99 ? -13.614 5.605 -4.212 1.00 94.38 99 THR A O 1
ATOM 779 N N . SER A 1 100 ? -12.980 7.428 -5.328 1.00 92.62 100 SER A N 1
ATOM 780 C CA . SER A 1 100 ? -14.253 7.573 -6.044 1.00 92.62 100 SER A CA 1
ATOM 781 C C . SER A 1 100 ? -14.497 6.498 -7.107 1.00 92.62 100 SER A C 1
ATOM 783 O O . SER A 1 100 ? -15.644 6.268 -7.478 1.00 92.62 100 SER A O 1
ATOM 785 N N . ASP A 1 101 ? -13.443 5.863 -7.613 1.00 93.31 101 ASP A N 1
ATOM 786 C CA . ASP A 1 101 ? -13.487 4.888 -8.705 1.00 93.31 101 ASP A CA 1
ATOM 787 C C . ASP A 1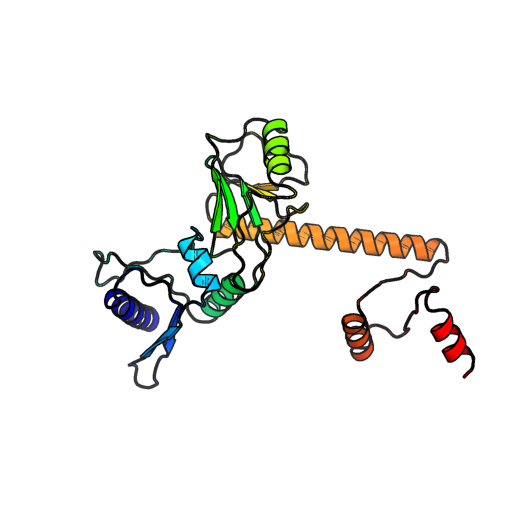 101 ? -13.288 3.442 -8.235 1.00 93.31 101 ASP A C 1
ATOM 789 O O . ASP A 1 101 ? -13.590 2.505 -8.978 1.00 93.31 101 ASP A O 1
ATOM 793 N N . GLY A 1 102 ? -12.810 3.218 -7.008 1.00 94.94 102 GLY A N 1
ATOM 794 C CA . GLY A 1 102 ? -12.552 1.859 -6.564 1.00 94.94 102 GLY A CA 1
ATOM 795 C C . GLY A 1 102 ? -12.042 1.683 -5.144 1.00 94.94 102 GLY A C 1
ATOM 796 O O . GLY A 1 102 ? -11.739 2.619 -4.411 1.00 94.94 102 GLY A O 1
ATOM 797 N N . VAL A 1 103 ? -11.937 0.411 -4.779 1.00 95.31 103 VAL A N 1
ATOM 798 C CA . VAL A 1 103 ? -11.235 -0.084 -3.600 1.00 95.31 103 VAL A CA 1
ATOM 799 C C . VAL A 1 103 ? -9.949 -0.734 -4.074 1.00 95.31 103 VAL A C 1
ATOM 801 O O . VAL A 1 103 ? -9.986 -1.627 -4.925 1.00 95.31 103 VAL A O 1
ATOM 804 N N . TYR A 1 104 ? -8.829 -0.333 -3.491 1.00 95.56 104 TYR A N 1
ATOM 805 C CA . TYR A 1 104 ? -7.507 -0.818 -3.854 1.00 95.56 104 TYR A CA 1
ATOM 806 C C . TYR A 1 104 ? -6.809 -1.433 -2.644 1.00 95.56 104 TYR A C 1
ATOM 808 O O . TYR A 1 104 ? -6.875 -0.887 -1.546 1.00 95.56 104 TYR A O 1
ATOM 816 N N . ALA A 1 105 ? -6.110 -2.546 -2.862 1.00 95.06 105 ALA A N 1
ATOM 817 C CA . ALA A 1 105 ? -5.062 -3.016 -1.960 1.00 95.06 105 ALA A CA 1
ATOM 818 C C . ALA A 1 105 ? -3.721 -2.483 -2.473 1.00 95.06 105 ALA A C 1
ATOM 820 O O . ALA A 1 105 ? -3.449 -2.609 -3.670 1.00 95.06 105 ALA A O 1
ATOM 821 N N . ALA A 1 106 ? -2.893 -1.887 -1.613 1.00 95.69 106 ALA A N 1
ATOM 822 C CA . ALA A 1 106 ? -1.664 -1.230 -2.053 1.00 95.69 106 ALA A CA 1
ATOM 823 C C . ALA A 1 106 ? -0.537 -1.237 -1.017 1.00 95.69 106 ALA A C 1
ATOM 825 O O . ALA A 1 106 ? -0.781 -1.225 0.183 1.00 95.69 106 ALA A O 1
ATOM 826 N N . THR A 1 107 ? 0.702 -1.203 -1.499 1.00 95.25 107 THR A N 1
ATOM 827 C CA . THR A 1 107 ? 1.874 -0.741 -0.743 1.00 95.25 107 THR A CA 1
ATOM 828 C C . THR A 1 107 ? 2.356 0.586 -1.337 1.00 95.25 107 THR A C 1
ATOM 830 O O . THR A 1 107 ? 1.648 1.194 -2.148 1.00 95.25 107 THR A O 1
ATOM 833 N N . ARG A 1 108 ? 3.558 1.056 -0.981 1.00 94.00 108 ARG A N 1
ATOM 834 C CA . ARG A 1 108 ? 4.097 2.292 -1.557 1.00 94.00 108 ARG A CA 1
ATOM 835 C C . ARG A 1 108 ? 4.307 2.191 -3.068 1.00 94.00 108 ARG A C 1
ATOM 837 O O . ARG A 1 108 ? 4.066 3.175 -3.765 1.00 94.00 108 ARG A O 1
ATOM 844 N N . TYR A 1 109 ? 4.750 1.030 -3.562 1.00 92.06 109 TYR A N 1
ATOM 845 C CA . TYR A 1 109 ? 5.173 0.860 -4.961 1.00 92.06 109 TYR A CA 1
ATOM 846 C C . TYR A 1 109 ? 4.319 -0.096 -5.789 1.00 92.06 109 TYR A C 1
ATOM 848 O O . TYR A 1 109 ? 4.593 -0.283 -6.974 1.00 92.06 109 TYR A O 1
ATOM 856 N N . LYS A 1 110 ? 3.259 -0.676 -5.224 1.00 92.44 110 LYS A N 1
ATOM 857 C CA . LYS A 1 110 ? 2.324 -1.522 -5.979 1.00 92.44 110 LYS A CA 1
ATOM 858 C C . LYS A 1 110 ? 0.894 -1.380 -5.490 1.00 92.44 110 LYS A C 1
ATOM 860 O O . LYS A 1 110 ? 0.656 -1.132 -4.312 1.00 92.44 110 LYS A O 1
ATOM 865 N N . ARG A 1 111 ? -0.068 -1.582 -6.386 1.00 94.31 111 ARG A N 1
ATOM 866 C CA . ARG A 1 111 ? -1.498 -1.599 -6.058 1.00 94.31 111 ARG A CA 1
ATOM 867 C C . ARG A 1 111 ? -2.268 -2.558 -6.951 1.00 94.31 111 ARG A C 1
ATOM 869 O O . ARG A 1 111 ? -1.862 -2.822 -8.075 1.00 94.31 111 ARG A O 1
ATOM 876 N N . ALA A 1 112 ? -3.423 -3.013 -6.491 1.00 94.25 112 ALA A N 1
ATOM 877 C CA . ALA A 1 112 ? -4.367 -3.754 -7.313 1.00 94.25 112 ALA A CA 1
ATOM 878 C C . ALA A 1 112 ? -5.796 -3.288 -7.032 1.00 94.25 112 ALA A C 1
ATOM 880 O O . ALA A 1 112 ? -6.186 -3.128 -5.874 1.00 94.25 112 ALA A O 1
ATOM 881 N N . LEU A 1 113 ? -6.580 -3.100 -8.096 1.00 94.50 113 LEU A N 1
ATOM 882 C CA . LEU A 1 113 ? -8.009 -2.817 -7.984 1.00 94.50 113 LEU A CA 1
ATOM 883 C C . LEU A 1 113 ? -8.740 -4.071 -7.491 1.00 94.50 113 LEU A C 1
ATOM 885 O O . LEU A 1 113 ? -8.750 -5.103 -8.168 1.00 94.50 113 LEU A O 1
ATOM 889 N N . CYS A 1 114 ? -9.358 -3.961 -6.321 1.00 93.62 114 CYS A N 1
ATOM 890 C CA . CYS A 1 114 ? -10.144 -5.010 -5.681 1.00 93.62 114 CYS A CA 1
ATOM 891 C C . CYS A 1 114 ? -11.609 -4.948 -6.124 1.00 93.62 114 CYS A C 1
ATOM 893 O O . CYS A 1 114 ? -12.200 -5.964 -6.475 1.00 93.62 114 CYS A O 1
ATOM 895 N N . LYS A 1 115 ? -12.193 -3.746 -6.139 1.00 93.25 115 LYS A N 1
ATOM 896 C CA . LYS A 1 115 ? -13.605 -3.517 -6.474 1.00 93.25 115 LYS A CA 1
ATOM 897 C C . LYS A 1 115 ? -13.767 -2.163 -7.151 1.00 93.25 115 LYS A C 1
ATOM 899 O O . LYS A 1 115 ? -13.302 -1.172 -6.607 1.00 93.25 115 LYS A O 1
ATOM 904 N N . GLY A 1 116 ? -14.435 -2.117 -8.301 1.00 93.88 116 GLY A N 1
ATOM 905 C CA . GLY A 1 116 ? -14.806 -0.854 -8.944 1.00 93.88 116 GLY A CA 1
ATOM 906 C C . GLY A 1 116 ? -15.975 -0.179 -8.225 1.00 93.88 116 GLY A C 1
ATOM 907 O O . GLY A 1 116 ? -16.874 -0.859 -7.723 1.00 93.88 116 GLY A O 1
ATOM 908 N N . LEU A 1 117 ? -15.964 1.149 -8.185 1.00 93.44 117 LEU A N 1
ATOM 909 C CA . LEU A 1 117 ? -17.045 1.981 -7.666 1.00 93.44 117 LEU A CA 1
ATOM 910 C C . LEU A 1 117 ? -17.539 2.925 -8.764 1.00 93.44 117 LEU A C 1
ATOM 912 O O . LEU A 1 117 ? -16.778 3.369 -9.618 1.00 93.44 117 LEU A O 1
ATOM 916 N N . SER A 1 118 ? -18.833 3.236 -8.743 1.00 90.06 118 SER A N 1
ATOM 917 C CA . SER A 1 118 ? -19.469 4.120 -9.732 1.00 90.06 118 SER A CA 1
ATOM 918 C C . SER A 1 118 ? -19.439 5.601 -9.329 1.00 90.06 118 SER A C 1
ATOM 920 O O . SER A 1 118 ? -20.125 6.418 -9.940 1.00 90.06 118 SER A O 1
ATOM 922 N N . GLY A 1 119 ? -18.694 5.955 -8.281 1.00 88.94 119 GLY A N 1
ATOM 923 C CA . GLY A 1 119 ? -18.607 7.312 -7.755 1.00 88.94 119 GLY A CA 1
ATOM 924 C C . GLY A 1 119 ? -18.204 7.358 -6.277 1.00 88.94 119 GLY A C 1
ATOM 925 O O . GLY A 1 119 ? -18.139 6.322 -5.609 1.00 88.94 119 GLY A O 1
ATOM 926 N N . PRO A 1 120 ? -17.950 8.568 -5.744 1.00 89.31 120 PRO A N 1
ATOM 927 C CA . PRO A 1 120 ? -17.577 8.750 -4.348 1.00 89.31 120 PRO A CA 1
ATOM 928 C C . PRO A 1 120 ? -18.709 8.327 -3.408 1.00 89.31 120 PRO A C 1
ATOM 930 O O . PRO A 1 120 ? -19.885 8.601 -3.664 1.00 89.31 120 PRO A O 1
ATOM 933 N N . LEU A 1 121 ? -18.336 7.702 -2.291 1.00 91.56 121 LEU A N 1
ATOM 934 C CA . LEU A 1 121 ? -19.261 7.359 -1.213 1.00 91.56 121 LEU A CA 1
ATOM 935 C C . LEU A 1 121 ? -19.734 8.644 -0.524 1.00 91.56 121 LEU A C 1
ATOM 937 O O . LEU A 1 121 ? -18.919 9.492 -0.162 1.00 91.56 121 LEU A O 1
ATOM 941 N N . LYS A 1 122 ? -21.055 8.807 -0.384 1.00 89.25 122 LYS A N 1
ATOM 942 C CA . LYS A 1 122 ? -21.671 10.082 0.024 1.00 89.25 122 LYS A CA 1
ATOM 943 C C . LYS A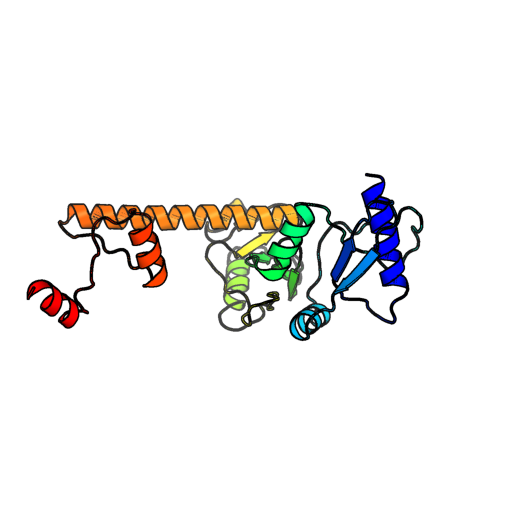 1 122 ? -22.145 10.094 1.467 1.00 89.25 122 LYS A C 1
ATOM 945 O O . LYS A 1 122 ? -22.324 11.173 2.023 1.00 89.25 122 LYS A O 1
ATOM 950 N N . THR A 1 123 ? -22.369 8.925 2.058 1.00 90.31 123 THR A N 1
ATOM 951 C CA . THR A 1 123 ? -22.842 8.787 3.437 1.00 90.31 123 THR A CA 1
ATOM 952 C C . THR A 1 123 ? -21.956 7.831 4.227 1.00 90.31 123 THR A C 1
ATOM 954 O O . THR A 1 123 ? -21.330 6.939 3.657 1.00 90.31 123 THR A O 1
ATOM 957 N N . LEU A 1 124 ? -21.937 7.978 5.555 1.00 89.38 124 LEU A N 1
ATOM 958 C CA . LEU A 1 124 ? -21.251 7.029 6.437 1.00 89.38 124 LEU A CA 1
ATOM 959 C C . LEU A 1 124 ? -21.761 5.593 6.229 1.00 89.38 124 LEU A C 1
ATOM 961 O O . LEU A 1 124 ? -20.967 4.662 6.148 1.00 89.38 124 LEU A O 1
ATOM 965 N N . LYS A 1 125 ? -23.074 5.431 6.044 1.00 90.31 125 LYS A N 1
ATOM 966 C CA . LYS A 1 125 ? -23.698 4.130 5.788 1.00 90.31 125 LYS A CA 1
ATOM 967 C C . LYS A 1 125 ? -23.174 3.475 4.507 1.00 90.31 125 LYS A C 1
ATOM 969 O O . LYS A 1 125 ? -22.982 2.263 4.483 1.00 90.31 125 LYS A O 1
ATOM 974 N N . ASP A 1 126 ? -22.905 4.258 3.459 1.00 92.19 126 ASP A N 1
ATOM 975 C CA . ASP A 1 126 ? -22.311 3.735 2.220 1.00 92.19 126 ASP A CA 1
ATOM 976 C C . ASP A 1 126 ? -20.882 3.238 2.455 1.00 92.19 126 ASP A C 1
ATOM 978 O O . ASP A 1 126 ? -20.475 2.221 1.894 1.00 92.19 126 ASP A O 1
ATOM 982 N N . VAL A 1 127 ? -20.124 3.938 3.303 1.00 91.31 127 VAL A N 1
ATOM 983 C CA . VAL A 1 127 ? -18.767 3.538 3.688 1.00 91.31 127 VAL A CA 1
ATOM 984 C C . VAL A 1 127 ? -18.794 2.243 4.489 1.00 91.31 127 VAL A C 1
ATOM 986 O O . VAL A 1 127 ? -18.085 1.302 4.139 1.00 91.31 127 VAL A O 1
ATOM 989 N N . GLU A 1 128 ? -19.640 2.153 5.512 1.00 90.06 128 GLU A N 1
ATOM 990 C CA . GLU A 1 128 ? -19.798 0.944 6.325 1.00 90.06 128 GLU A CA 1
ATOM 991 C C . GLU A 1 128 ? -20.247 -0.250 5.479 1.00 90.06 128 GLU A C 1
ATOM 993 O O . GLU A 1 128 ? -19.660 -1.326 5.575 1.00 90.06 128 GLU A O 1
ATOM 998 N N . ALA A 1 129 ? -21.225 -0.056 4.589 1.00 90.94 129 ALA A N 1
ATOM 999 C CA . ALA A 1 129 ? -21.679 -1.091 3.665 1.00 90.94 129 ALA A CA 1
ATOM 1000 C C . ALA A 1 129 ? -20.572 -1.515 2.688 1.00 90.94 129 ALA A C 1
ATOM 1002 O O . ALA A 1 129 ? -20.420 -2.703 2.396 1.00 90.94 129 ALA A O 1
ATOM 1003 N N . CYS A 1 130 ? -19.773 -0.560 2.198 1.00 91.56 130 CYS A N 1
ATOM 1004 C CA . CYS A 1 130 ? -18.630 -0.857 1.347 1.00 91.56 130 CYS A CA 1
ATOM 1005 C C . CYS A 1 130 ? -17.605 -1.715 2.092 1.00 91.56 130 CYS A C 1
ATOM 1007 O O . CYS A 1 130 ? -17.224 -2.755 1.567 1.00 91.56 130 CYS A O 1
ATOM 1009 N N . VAL A 1 131 ? -17.201 -1.314 3.301 1.00 90.12 131 VAL A N 1
ATOM 1010 C CA . VAL A 1 131 ? -16.206 -2.007 4.137 1.00 90.12 131 VAL A CA 1
ATOM 1011 C C . VAL A 1 131 ? -16.694 -3.389 4.572 1.00 90.12 131 VAL A C 1
ATOM 1013 O O . VAL A 1 131 ? -15.951 -4.360 4.452 1.00 90.12 131 VAL A O 1
ATOM 1016 N N . ALA A 1 132 ? -17.949 -3.510 5.011 1.00 88.19 132 ALA A N 1
ATOM 1017 C CA . ALA A 1 132 ? -18.548 -4.792 5.378 1.00 88.19 132 ALA A CA 1
ATOM 1018 C C . ALA A 1 132 ? -18.570 -5.765 4.190 1.00 88.19 132 ALA A C 1
ATOM 1020 O O . ALA A 1 132 ? -18.269 -6.942 4.352 1.00 88.19 132 ALA A O 1
ATOM 1021 N N . GLY A 1 133 ? -18.836 -5.263 2.979 1.00 87.44 133 GLY A N 1
ATOM 1022 C CA . GLY A 1 133 ? -18.795 -6.052 1.747 1.00 87.44 133 GLY A CA 1
ATOM 1023 C C . GLY A 1 133 ? -17.392 -6.462 1.282 1.00 87.44 133 GLY A C 1
ATOM 1024 O O . GLY A 1 133 ? -17.275 -7.076 0.223 1.00 87.44 133 GLY A O 1
ATOM 1025 N N . LEU A 1 134 ? -16.331 -6.100 2.010 1.00 85.75 134 LEU A N 1
ATOM 1026 C CA . LEU A 1 134 ? -14.961 -6.542 1.738 1.00 85.75 134 LEU A CA 1
ATOM 1027 C C . LEU A 1 134 ? -14.517 -7.723 2.618 1.00 85.75 134 LEU A C 1
ATOM 1029 O O . LEU A 1 134 ? -13.460 -8.295 2.348 1.00 85.75 134 LEU A O 1
ATOM 1033 N N . ALA A 1 135 ? -15.304 -8.091 3.634 1.00 71.31 135 ALA A N 1
ATOM 1034 C CA . ALA A 1 135 ? -15.003 -9.148 4.598 1.00 71.31 135 ALA A CA 1
ATOM 1035 C C . ALA A 1 135 ? -16.106 -10.228 4.629 1.00 71.31 135 ALA A C 1
ATOM 1037 O O . ALA A 1 135 ? -17.253 -9.939 4.292 1.00 71.31 135 ALA A O 1
ATOM 1038 N N . PRO A 1 136 ? -15.818 -11.459 5.093 1.00 54.38 136 PRO A N 1
ATOM 1039 C CA . PRO A 1 136 ? -14.494 -12.046 5.313 1.00 54.38 136 PRO A CA 1
ATOM 1040 C C . PRO A 1 136 ? -13.887 -12.677 4.041 1.00 54.38 136 PRO A C 1
ATOM 1042 O O . PRO A 1 136 ? -12.676 -12.852 3.992 1.00 54.38 136 PRO A O 1
ATOM 1045 N N . ASP A 1 137 ? -14.679 -12.926 2.987 1.00 59.53 137 ASP A N 1
ATOM 1046 C CA . ASP A 1 137 ? -14.231 -13.605 1.762 1.00 59.53 137 ASP A CA 1
ATOM 1047 C C . ASP A 1 137 ? -14.517 -12.793 0.479 1.00 59.53 137 ASP A C 1
ATOM 1049 O O . ASP A 1 137 ? -15.558 -12.932 -0.156 1.00 59.53 137 ASP A O 1
ATOM 1053 N N . LYS A 1 138 ? -13.504 -11.994 0.093 1.00 67.69 138 LYS A N 1
ATOM 1054 C CA . LYS A 1 138 ? -13.229 -11.305 -1.195 1.00 67.69 138 LYS A CA 1
ATOM 1055 C C . LYS A 1 138 ? -14.257 -10.273 -1.708 1.00 67.69 138 LYS A C 1
ATOM 1057 O O . LYS A 1 138 ? -15.423 -10.562 -1.941 1.00 67.69 138 LYS A O 1
ATOM 1062 N N . PRO A 1 139 ? -13.753 -9.068 -2.044 1.00 81.31 139 PRO A N 1
ATOM 1063 C CA . PRO A 1 139 ? -13.060 -8.877 -3.322 1.00 81.31 139 PRO A CA 1
ATOM 1064 C C . PRO A 1 139 ? -11.605 -8.390 -3.192 1.00 81.31 139 PRO A C 1
ATOM 1066 O O . PRO A 1 139 ? -10.994 -8.016 -4.192 1.00 81.31 139 PRO A O 1
ATOM 1069 N N . LEU A 1 140 ? -11.018 -8.391 -1.987 1.00 90.19 140 LEU A N 1
ATOM 1070 C CA . LEU A 1 140 ? -9.627 -7.967 -1.802 1.00 90.19 140 LEU A CA 1
ATOM 1071 C C . LEU A 1 140 ? -8.657 -8.877 -2.569 1.00 90.19 140 LEU A C 1
ATOM 1073 O O . LEU A 1 140 ? -8.671 -10.104 -2.436 1.00 90.19 140 LEU A O 1
ATOM 1077 N N . LYS A 1 141 ? -7.809 -8.257 -3.393 1.00 89.75 141 LYS A N 1
ATOM 1078 C CA . LYS A 1 141 ? -6.758 -8.945 -4.139 1.00 89.75 141 LYS A CA 1
ATOM 1079 C C . LYS A 1 141 ? -5.514 -9.098 -3.274 1.00 89.75 141 LYS A C 1
ATOM 1081 O O . LYS A 1 141 ? -5.107 -8.176 -2.571 1.00 89.75 141 LYS A O 1
ATOM 1086 N N . ASN A 1 142 ? -4.880 -10.261 -3.374 1.00 88.75 142 ASN A N 1
ATOM 1087 C CA . ASN A 1 142 ? -3.540 -10.446 -2.841 1.00 88.75 142 ASN A CA 1
ATOM 1088 C C . ASN A 1 142 ? -2.544 -9.656 -3.708 1.00 88.75 142 ASN A C 1
ATOM 1090 O O . ASN A 1 142 ? -2.587 -9.754 -4.932 1.00 88.75 142 ASN A O 1
ATOM 1094 N N . ILE A 1 143 ? -1.657 -8.892 -3.070 1.00 90.88 143 ILE A N 1
ATOM 1095 C CA . ILE A 1 143 ? -0.550 -8.169 -3.716 1.00 90.88 143 ILE A CA 1
ATOM 1096 C C . ILE A 1 143 ? 0.824 -8.557 -3.144 1.00 90.88 143 ILE A C 1
ATOM 1098 O O . ILE A 1 143 ? 1.846 -7.973 -3.505 1.00 90.88 143 ILE A O 1
ATOM 1102 N N . SER A 1 144 ? 0.878 -9.534 -2.238 1.00 89.25 144 SER A N 1
ATOM 1103 C CA . SER A 1 144 ? 2.099 -10.001 -1.591 1.00 89.25 144 SER A CA 1
ATOM 1104 C C . SER A 1 144 ? 2.903 -10.921 -2.506 1.00 89.25 144 SER A C 1
ATOM 1106 O O . SER A 1 144 ? 2.410 -11.927 -3.023 1.00 89.25 144 SER A O 1
ATOM 1108 N N . PHE A 1 145 ? 4.183 -10.592 -2.682 1.00 87.88 145 PHE A N 1
ATOM 1109 C CA . PHE A 1 145 ? 5.119 -11.397 -3.470 1.00 87.88 145 PHE A CA 1
ATOM 1110 C C . PHE A 1 145 ? 5.629 -12.620 -2.705 1.00 87.88 145 PHE A C 1
ATOM 1112 O O . PHE A 1 145 ? 6.200 -13.520 -3.315 1.00 87.88 145 PHE A O 1
ATOM 1119 N N . VAL A 1 146 ? 5.376 -12.684 -1.397 1.00 83.94 146 VAL A N 1
ATOM 1120 C CA . VAL A 1 146 ? 5.828 -13.775 -0.525 1.00 83.94 146 VAL A CA 1
ATOM 1121 C C . VAL A 1 146 ? 4.666 -14.526 0.132 1.00 83.94 146 VAL A C 1
ATOM 1123 O O . VAL A 1 146 ? 4.734 -15.746 0.246 1.00 83.94 146 VAL A O 1
ATOM 1126 N N . GLY A 1 147 ? 3.575 -13.845 0.493 1.00 80.81 147 GLY A N 1
ATOM 1127 C CA . GLY A 1 147 ? 2.443 -14.406 1.242 1.00 80.81 147 GLY A CA 1
ATOM 1128 C C . GLY A 1 147 ? 1.233 -14.763 0.379 1.00 80.81 147 GLY A C 1
ATOM 1129 O O . GLY A 1 147 ? 0.984 -14.123 -0.640 1.00 80.81 147 GLY A O 1
ATOM 1130 N N . ASN A 1 148 ? 0.471 -15.786 0.782 1.00 72.88 148 ASN A N 1
ATOM 1131 C CA . ASN A 1 148 ? -0.633 -16.367 -0.001 1.00 72.88 148 ASN A CA 1
ATOM 1132 C C . ASN A 1 148 ? -1.988 -15.690 0.163 1.00 72.88 148 ASN A C 1
ATOM 1134 O O . ASN A 1 148 ? -2.795 -15.746 -0.770 1.00 72.88 148 ASN A O 1
ATOM 1138 N N . ASP A 1 149 ? -2.190 -14.970 1.256 1.00 82.81 149 ASP A N 1
ATOM 1139 C CA . ASP A 1 149 ? -3.513 -14.486 1.613 1.00 82.81 149 ASP A CA 1
ATOM 1140 C C . ASP A 1 149 ? -3.711 -13.018 1.208 1.00 82.81 149 ASP A C 1
ATOM 1142 O O . ASP A 1 149 ? -2.776 -12.213 1.298 1.00 82.81 149 ASP A O 1
ATOM 1146 N N . PRO A 1 150 ? -4.907 -12.646 0.713 1.00 86.88 150 PRO A N 1
ATOM 1147 C CA . PRO A 1 150 ? -5.300 -11.248 0.616 1.00 86.88 150 PRO A CA 1
ATOM 1148 C C . PRO A 1 150 ? -5.202 -10.543 1.975 1.00 86.88 150 PRO A C 1
ATOM 1150 O O . PRO A 1 150 ? -5.318 -11.194 3.014 1.00 86.88 150 PRO A O 1
ATOM 1153 N N . PRO A 1 151 ? -5.026 -9.212 1.991 1.00 89.00 151 PRO A N 1
ATOM 1154 C CA . PRO A 1 151 ? -5.051 -8.475 3.243 1.00 89.00 151 PRO A CA 1
ATOM 1155 C C . PRO A 1 151 ? -6.420 -8.541 3.915 1.00 89.00 151 PRO A C 1
ATOM 1157 O O . PRO A 1 151 ? -7.448 -8.464 3.245 1.00 89.00 151 PRO A O 1
ATOM 1160 N N . SER A 1 152 ? -6.417 -8.602 5.243 1.00 88.19 152 SER A N 1
ATOM 1161 C CA . SER A 1 152 ? -7.617 -8.427 6.064 1.00 88.19 152 SER A CA 1
ATOM 1162 C C . SER A 1 152 ? -7.808 -6.959 6.422 1.00 88.19 152 SER A C 1
ATOM 1164 O O . SER A 1 152 ? -6.838 -6.216 6.571 1.00 88.19 152 SER A O 1
ATOM 1166 N N . ILE A 1 153 ? -9.057 -6.539 6.610 1.00 89.25 153 ILE A N 1
ATOM 1167 C CA . ILE A 1 153 ? -9.358 -5.198 7.118 1.00 89.25 153 ILE A CA 1
ATOM 1168 C C . ILE A 1 153 ? -9.075 -5.145 8.616 1.00 89.25 153 ILE A C 1
ATOM 1170 O O . ILE A 1 153 ? -9.528 -5.995 9.380 1.00 89.25 153 ILE A O 1
ATOM 1174 N N . THR A 1 154 ? -8.339 -4.119 9.027 1.00 88.62 154 THR A N 1
ATOM 1175 C CA . THR A 1 154 ? -8.044 -3.787 10.419 1.00 88.62 154 THR A CA 1
ATOM 1176 C C . THR A 1 154 ? -8.542 -2.377 10.734 1.00 88.62 154 THR A C 1
ATOM 1178 O O . THR A 1 154 ? -8.977 -1.625 9.862 1.00 88.62 154 THR A O 1
ATOM 1181 N N . SER A 1 155 ? -8.453 -1.989 12.002 1.00 87.44 155 SER A N 1
ATOM 1182 C CA . SER A 1 155 ? -8.814 -0.656 12.507 1.00 87.44 155 SER A CA 1
ATOM 1183 C C . SER A 1 155 ? -7.987 0.497 11.914 1.00 87.44 155 SER A C 1
ATOM 1185 O O . SER A 1 155 ? -8.376 1.662 12.034 1.00 87.44 155 SER A O 1
ATOM 1187 N N . TYR A 1 156 ? -6.834 0.209 11.303 1.00 91.38 156 TYR A N 1
ATOM 1188 C CA . TYR A 1 156 ? -5.896 1.232 10.833 1.00 91.38 156 TYR A CA 1
ATOM 1189 C C . TYR A 1 156 ? -5.601 1.175 9.337 1.00 91.38 156 TYR A C 1
ATOM 1191 O O . TYR A 1 156 ? -5.183 2.194 8.786 1.00 91.38 156 TYR A O 1
ATOM 1199 N N . ASN A 1 157 ? -5.814 0.033 8.678 1.00 93.06 157 ASN A N 1
ATOM 1200 C CA . ASN A 1 157 ? -5.385 -0.152 7.295 1.00 93.06 157 ASN A CA 1
ATOM 1201 C C . ASN A 1 157 ? -6.439 0.219 6.243 1.00 93.06 157 ASN A C 1
ATOM 1203 O O . ASN A 1 157 ? -6.079 0.258 5.073 1.00 93.06 157 ASN A O 1
ATOM 1207 N N . CYS A 1 158 ? -7.684 0.521 6.635 1.00 93.62 158 CYS A N 1
ATOM 1208 C CA . CYS A 1 158 ? -8.765 0.909 5.727 1.00 93.62 158 CYS A CA 1
ATOM 1209 C C . CYS A 1 158 ? -9.138 2.396 5.858 1.00 93.62 158 CYS A C 1
ATOM 1211 O O . CYS A 1 158 ? -9.408 2.881 6.961 1.00 93.62 158 CYS A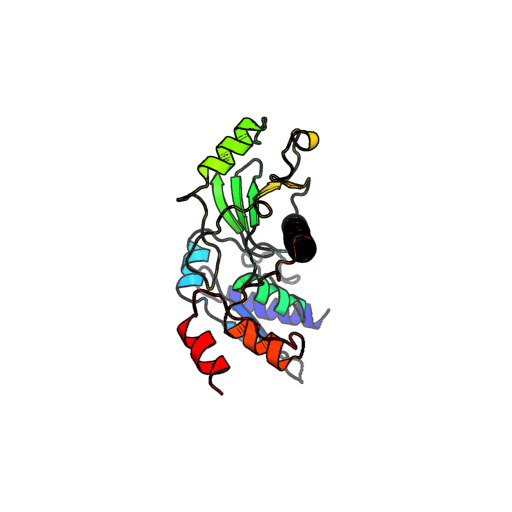 O 1
ATOM 1213 N N . PHE A 1 159 ? -9.161 3.141 4.747 1.00 94.81 159 PHE A N 1
ATOM 1214 C CA . PHE A 1 159 ? -9.456 4.582 4.765 1.00 94.81 159 PHE A CA 1
ATOM 1215 C C . PHE A 1 159 ? -9.897 5.156 3.410 1.00 94.81 159 PHE A C 1
ATOM 1217 O O . PHE A 1 159 ? -9.649 4.581 2.351 1.00 94.81 159 PHE A O 1
ATOM 1224 N N . LEU A 1 160 ? -10.552 6.320 3.450 1.00 94.94 160 LEU A N 1
ATOM 1225 C CA . LEU A 1 160 ? -10.942 7.086 2.267 1.00 94.94 160 LEU A CA 1
ATOM 1226 C C . LEU A 1 160 ? -9.780 7.939 1.746 1.00 94.94 160 LEU A C 1
ATOM 1228 O O . LEU A 1 160 ? -9.038 8.546 2.523 1.00 94.94 160 LEU A O 1
ATOM 1232 N N . VAL A 1 161 ? -9.671 8.037 0.426 1.00 94.81 161 VAL A N 1
ATOM 1233 C CA . VAL A 1 161 ? -8.635 8.793 -0.280 1.00 94.81 161 VAL A CA 1
ATOM 1234 C C . VAL A 1 161 ? -9.268 9.790 -1.242 1.00 94.81 161 VAL A C 1
ATOM 1236 O O . VAL A 1 161 ? -10.204 9.473 -1.976 1.00 94.81 161 VAL A O 1
ATOM 1239 N N . GLY A 1 162 ? -8.700 10.991 -1.264 1.00 91.44 162 GLY A N 1
ATOM 1240 C CA . GLY A 1 162 ? -9.102 12.085 -2.134 1.00 91.44 162 GLY A CA 1
ATOM 1241 C C . GLY A 1 162 ? -10.112 13.035 -1.485 1.00 91.44 162 GLY A C 1
ATOM 1242 O O . GLY A 1 162 ? -10.373 12.971 -0.276 1.00 91.44 162 GLY A O 1
ATOM 1243 N N . PRO A 1 163 ? -10.661 13.973 -2.273 1.00 87.19 163 PRO A N 1
ATOM 1244 C CA . PRO A 1 163 ? -11.677 14.899 -1.797 1.00 87.19 163 PRO A CA 1
ATOM 1245 C C . PRO A 1 163 ? -12.894 14.136 -1.267 1.00 87.19 163 PRO A C 1
ATOM 1247 O O . PRO A 1 163 ? -13.462 13.297 -1.963 1.00 87.19 163 PRO A O 1
ATOM 1250 N N . SER A 1 164 ? -13.301 14.432 -0.034 1.00 83.50 164 SER A N 1
ATOM 1251 C CA . SER A 1 164 ? -14.481 13.829 0.582 1.00 83.50 164 SER A CA 1
ATOM 1252 C C . SER A 1 164 ? -15.209 14.854 1.434 1.00 83.50 164 SER A C 1
ATOM 1254 O O . SER A 1 164 ? -14.591 15.577 2.215 1.00 83.50 164 SER A O 1
ATOM 1256 N N . THR A 1 165 ? -16.533 14.886 1.315 1.00 81.75 165 THR A N 1
ATOM 1257 C CA . THR A 1 165 ? -17.409 15.678 2.187 1.00 81.75 165 THR A CA 1
ATOM 1258 C C . THR A 1 165 ? -17.649 14.997 3.536 1.00 81.75 165 THR A C 1
ATOM 1260 O O . THR A 1 165 ? -18.245 15.599 4.422 1.00 81.75 165 THR A O 1
ATOM 1263 N N . LEU A 1 166 ? -17.193 13.749 3.703 1.00 84.12 166 LEU A N 1
ATOM 1264 C CA . LEU A 1 166 ? -17.436 12.937 4.894 1.00 84.12 166 LEU A CA 1
ATOM 1265 C C . LEU A 1 166 ? -16.393 13.116 5.998 1.00 84.12 166 LEU A C 1
ATOM 1267 O O . LEU A 1 166 ? -16.644 12.639 7.098 1.00 84.12 166 LEU A O 1
ATOM 1271 N N . GLY A 1 167 ? -15.257 13.780 5.749 1.00 75.25 167 GLY A N 1
ATOM 1272 C CA . GLY A 1 167 ? -14.114 13.833 6.677 1.00 75.25 167 GLY A CA 1
ATOM 1273 C C . GLY A 1 167 ? -14.493 14.026 8.160 1.00 75.25 167 GLY A C 1
ATOM 1274 O O . GLY A 1 167 ? -14.158 13.164 8.969 1.00 75.25 167 GLY A O 1
ATOM 1275 N N . PRO A 1 168 ? -15.261 15.071 8.528 1.00 76.69 168 PRO A N 1
ATOM 1276 C CA . PRO A 1 168 ? -15.685 15.310 9.915 1.00 76.69 168 PRO A CA 1
ATOM 1277 C C . PRO A 1 168 ? -16.693 14.299 10.492 1.00 76.69 168 PRO A C 1
ATOM 1279 O O . PRO A 1 168 ? -16.904 14.269 11.698 1.00 76.69 168 PRO A O 1
ATOM 1282 N N . THR A 1 169 ? -17.352 13.507 9.644 1.00 79.62 169 THR A N 1
ATOM 1283 C CA . THR A 1 169 ? -18.434 12.572 10.014 1.00 79.62 169 THR A CA 1
ATOM 1284 C C . THR A 1 169 ? -17.979 11.117 10.145 1.00 79.62 169 THR A C 1
ATOM 1286 O O . THR A 1 169 ? -18.779 10.259 10.515 1.00 79.62 169 THR A O 1
ATOM 1289 N N . LEU A 1 170 ? -16.717 10.812 9.823 1.00 82.38 170 LEU A N 1
ATOM 1290 C CA . LEU A 1 170 ? -16.203 9.443 9.854 1.00 82.38 170 LEU A CA 1
ATOM 1291 C C . LEU A 1 170 ? -15.840 8.999 11.283 1.00 82.38 170 LEU A C 1
ATOM 1293 O O . LEU A 1 170 ? -15.226 9.766 12.029 1.00 82.38 170 LEU A O 1
ATOM 1297 N N . PRO A 1 171 ? -16.143 7.744 11.663 1.00 79.19 171 PRO A N 1
ATOM 1298 C CA . PRO A 1 171 ? -15.607 7.125 12.869 1.00 79.19 171 PRO A CA 1
ATOM 1299 C C . PRO A 1 171 ? -14.076 7.117 12.860 1.00 79.19 171 PRO A C 1
ATOM 1301 O O . PRO A 1 171 ? -13.462 6.954 11.810 1.00 79.19 171 PRO A O 1
ATOM 1304 N N . ALA A 1 172 ? -13.442 7.170 14.034 1.00 78.12 172 ALA A N 1
ATOM 1305 C CA . ALA A 1 172 ? -11.976 7.145 14.152 1.00 78.12 172 ALA A CA 1
ATOM 1306 C C . ALA A 1 172 ? -11.319 5.903 13.502 1.00 78.12 172 ALA A C 1
ATOM 1308 O O . ALA A 1 172 ? -10.172 5.950 13.040 1.00 78.12 172 ALA A O 1
ATOM 1309 N N . THR A 1 173 ? -12.060 4.794 13.434 1.00 80.06 173 THR A N 1
ATOM 1310 C CA . THR A 1 173 ? -11.647 3.541 12.789 1.00 80.06 173 THR A CA 1
ATOM 1311 C C . THR A 1 173 ? -11.558 3.647 11.267 1.00 80.06 173 THR A C 1
ATOM 1313 O O . THR A 1 173 ? -10.824 2.872 10.662 1.00 80.06 173 THR A O 1
ATOM 1316 N N . ILE A 1 174 ? -12.220 4.625 10.642 1.00 84.94 174 ILE A N 1
ATOM 1317 C CA . ILE A 1 174 ? -12.143 4.877 9.201 1.00 84.94 174 ILE A CA 1
ATOM 1318 C C . ILE A 1 174 ? -11.335 6.147 8.966 1.00 84.94 174 ILE A C 1
ATOM 1320 O O . ILE A 1 174 ? -11.737 7.249 9.330 1.00 84.94 174 ILE A O 1
ATOM 1324 N N . GLY A 1 175 ? -10.162 5.997 8.355 1.00 90.19 175 GLY A N 1
ATOM 1325 C CA . GLY A 1 175 ? -9.330 7.150 8.028 1.00 90.19 175 GLY A CA 1
ATOM 1326 C C . GLY A 1 175 ? -9.851 7.955 6.844 1.00 90.19 175 GLY A C 1
ATOM 1327 O O . GLY A 1 175 ? -10.652 7.480 6.040 1.00 90.19 175 GLY A O 1
ATOM 1328 N N . HIS A 1 176 ? -9.316 9.161 6.701 1.00 93.81 176 HIS A N 1
ATOM 1329 C CA . HIS A 1 176 ? -9.470 9.991 5.515 1.00 93.81 176 HIS A CA 1
ATOM 1330 C C . HIS A 1 176 ? -8.189 10.783 5.263 1.00 93.81 176 HIS A C 1
ATOM 1332 O O . HIS A 1 176 ? -7.620 11.369 6.186 1.00 93.81 176 HIS A O 1
ATOM 1338 N N . ILE A 1 177 ? -7.754 10.806 4.005 1.00 94.19 177 ILE A N 1
ATOM 1339 C CA . ILE A 1 177 ? -6.704 11.695 3.516 1.00 94.19 177 ILE A CA 1
ATOM 1340 C C . ILE A 1 177 ? -7.150 12.378 2.222 1.00 94.19 177 ILE A C 1
ATOM 1342 O O . ILE A 1 177 ? -7.545 11.730 1.255 1.00 94.19 177 ILE A O 1
ATOM 1346 N N . ALA A 1 178 ? -7.027 13.704 2.177 1.00 93.19 178 ALA A N 1
ATOM 1347 C CA . ALA A 1 178 ? -7.301 14.513 0.993 1.00 93.19 178 ALA A CA 1
ATOM 1348 C C . ALA A 1 178 ? -6.068 14.616 0.069 1.00 93.19 178 ALA A C 1
ATOM 1350 O O . ALA A 1 178 ? -5.597 15.709 -0.227 1.00 93.19 178 ALA A O 1
ATOM 1351 N N . SER A 1 179 ? -5.529 13.475 -0.370 1.00 92.06 179 SER A N 1
ATOM 1352 C CA . SER A 1 179 ? -4.439 13.392 -1.358 1.00 92.06 179 SER A CA 1
ATOM 1353 C C . SER A 1 179 ? -4.757 12.331 -2.410 1.00 92.06 179 SER A C 1
ATOM 1355 O O . SER A 1 179 ? -5.587 11.454 -2.186 1.00 92.06 179 SER A O 1
ATOM 1357 N N . THR A 1 180 ? -4.110 12.428 -3.569 1.00 89.38 180 THR A N 1
ATOM 1358 C CA . THR A 1 180 ? -4.127 11.416 -4.641 1.00 89.38 180 THR A CA 1
ATOM 1359 C C . THR A 1 180 ? -2.733 10.843 -4.919 1.00 89.38 180 THR A C 1
ATOM 1361 O O . THR A 1 180 ? -2.591 9.920 -5.720 1.00 89.38 180 THR A O 1
ATOM 1364 N N . SER A 1 181 ? -1.701 11.359 -4.240 1.00 91.12 181 SER A N 1
ATOM 1365 C CA . SER A 1 181 ? -0.325 10.864 -4.316 1.00 91.12 181 SER A CA 1
ATOM 1366 C C . SER A 1 181 ? -0.222 9.505 -3.630 1.00 91.12 181 SER A C 1
ATOM 1368 O O . SER A 1 181 ? -0.576 9.360 -2.460 1.00 91.12 181 SER A O 1
ATOM 1370 N N . THR A 1 182 ? 0.297 8.499 -4.335 1.00 89.19 182 THR A N 1
ATOM 1371 C CA . THR A 1 182 ? 0.488 7.151 -3.775 1.00 89.19 182 THR A CA 1
ATOM 1372 C C . THR A 1 182 ? 1.456 7.143 -2.593 1.00 89.19 182 THR A C 1
ATOM 1374 O O . THR A 1 182 ? 1.266 6.365 -1.661 1.00 89.19 182 THR A O 1
ATOM 1377 N N . GLY A 1 183 ? 2.453 8.037 -2.601 1.00 91.12 183 GLY A N 1
ATOM 1378 C CA . GLY A 1 183 ? 3.370 8.231 -1.478 1.00 91.12 183 GLY A CA 1
ATOM 1379 C C . GLY A 1 183 ? 2.635 8.714 -0.229 1.00 91.12 183 GLY A C 1
ATOM 1380 O O . GLY A 1 183 ? 2.696 8.054 0.805 1.00 91.12 183 GLY A O 1
ATOM 1381 N N . ASP A 1 184 ? 1.863 9.796 -0.353 1.00 95.00 184 ASP A N 1
ATOM 1382 C CA . ASP A 1 184 ? 1.120 10.395 0.763 1.00 95.00 184 ASP A CA 1
ATOM 1383 C C . ASP A 1 184 ? 0.083 9.426 1.340 1.00 95.00 184 ASP A C 1
ATOM 1385 O O . ASP A 1 184 ? -0.091 9.334 2.555 1.00 95.00 184 ASP A O 1
ATOM 1389 N N . ILE A 1 185 ? -0.609 8.692 0.462 1.00 95.75 185 ILE A N 1
ATOM 1390 C CA . ILE A 1 185 ? -1.593 7.668 0.832 1.00 95.75 185 ILE A CA 1
ATOM 1391 C C . ILE A 1 185 ? -0.937 6.604 1.713 1.00 95.75 185 ILE A C 1
ATOM 1393 O O . ILE A 1 185 ? -1.481 6.232 2.757 1.00 95.75 185 ILE A O 1
ATOM 1397 N N . TYR A 1 186 ? 0.236 6.114 1.310 1.00 95.88 186 TYR A N 1
ATOM 1398 C CA . TYR A 1 186 ? 0.933 5.085 2.066 1.00 95.88 186 TYR A CA 1
ATOM 1399 C C . TYR A 1 186 ? 1.555 5.637 3.359 1.00 95.88 186 TYR A C 1
ATOM 1401 O O . TYR A 1 186 ? 1.500 4.979 4.395 1.00 95.88 186 TYR A O 1
ATOM 1409 N N . ASP A 1 187 ? 2.048 6.875 3.362 1.00 96.62 187 ASP A N 1
ATOM 1410 C CA . ASP A 1 187 ? 2.552 7.527 4.578 1.00 96.62 187 ASP A CA 1
ATOM 1411 C C . ASP A 1 187 ? 1.454 7.774 5.609 1.00 96.62 187 ASP A C 1
ATOM 1413 O O . ASP A 1 187 ? 1.657 7.586 6.812 1.00 96.62 187 ASP A O 1
ATOM 1417 N N . TYR A 1 188 ? 0.254 8.116 5.145 1.00 97.00 188 TYR A N 1
ATOM 1418 C CA . TYR A 1 188 ? -0.923 8.201 5.995 1.00 97.00 188 TYR A CA 1
ATOM 1419 C C . TYR A 1 188 ? -1.274 6.854 6.630 1.00 97.00 188 TYR A C 1
ATOM 1421 O O . TYR A 1 188 ? -1.532 6.793 7.835 1.00 97.00 188 TYR A O 1
ATOM 1429 N N . PHE A 1 189 ? -1.222 5.767 5.854 1.00 96.56 189 PHE A N 1
ATOM 1430 C CA . PHE A 1 189 ? -1.365 4.414 6.387 1.00 96.56 189 PHE A CA 1
ATOM 1431 C C . PHE A 1 189 ? -0.321 4.116 7.470 1.00 96.56 189 PHE A C 1
ATOM 1433 O O . PHE A 1 189 ? -0.690 3.707 8.571 1.00 96.56 189 PHE A O 1
ATOM 1440 N N . LEU A 1 190 ? 0.964 4.365 7.199 1.00 95.38 190 LEU A N 1
ATOM 1441 C CA . LEU A 1 190 ? 2.036 4.119 8.166 1.00 95.38 190 LEU A CA 1
ATOM 1442 C C . LEU A 1 190 ? 1.823 4.920 9.453 1.00 95.38 190 LEU A C 1
ATOM 1444 O O . LEU A 1 190 ? 1.996 4.381 10.546 1.00 95.38 190 LEU A O 1
ATOM 1448 N N . LYS A 1 191 ? 1.376 6.177 9.345 1.00 95.38 191 LYS A N 1
ATOM 1449 C CA . LYS A 1 191 ? 1.021 7.009 10.500 1.00 95.38 191 LYS A CA 1
ATOM 1450 C C . LYS A 1 191 ? -0.129 6.402 11.307 1.00 95.38 191 LYS A C 1
ATOM 1452 O O . LYS A 1 191 ? -0.028 6.332 12.532 1.00 95.38 191 LYS A O 1
ATOM 1457 N N . ARG A 1 192 ? -1.202 5.944 10.650 1.00 94.50 192 ARG A N 1
ATOM 1458 C CA . ARG A 1 192 ? -2.337 5.279 11.318 1.00 94.50 192 ARG A CA 1
ATOM 1459 C C . ARG A 1 192 ? -1.914 3.986 12.002 1.00 94.50 192 ARG A C 1
ATOM 1461 O O . ARG A 1 192 ? -2.288 3.768 13.150 1.00 94.50 192 ARG A O 1
ATOM 1468 N N . ARG A 1 193 ? -1.114 3.160 11.327 1.00 94.06 193 ARG A N 1
ATOM 1469 C CA . ARG A 1 193 ? -0.568 1.923 11.891 1.00 94.06 193 ARG A CA 1
ATOM 1470 C C . ARG A 1 193 ? 0.257 2.209 13.139 1.00 94.06 193 ARG A C 1
ATOM 1472 O O . ARG A 1 193 ? 0.015 1.598 14.171 1.00 94.06 193 ARG A O 1
ATOM 1479 N N . SER A 1 194 ? 1.185 3.161 13.070 1.00 90.31 194 SER A N 1
ATOM 1480 C CA . SER A 1 194 ? 2.008 3.544 14.220 1.00 90.31 194 SER A CA 1
ATOM 1481 C C . SER A 1 194 ? 1.157 4.047 15.386 1.00 90.31 194 SER A C 1
ATOM 1483 O O . SER A 1 194 ? 1.349 3.593 16.509 1.00 90.31 194 SER A O 1
ATOM 1485 N N . ALA A 1 195 ? 0.177 4.920 15.128 1.00 89.19 195 ALA A N 1
ATOM 1486 C CA . ALA A 1 195 ? -0.736 5.413 16.160 1.00 89.19 195 ALA A CA 1
ATOM 1487 C C . ALA A 1 195 ? -1.556 4.282 16.800 1.00 89.19 195 ALA A C 1
ATOM 1489 O O . ALA A 1 195 ? -1.715 4.244 18.017 1.00 89.19 195 ALA A O 1
ATOM 1490 N N . HIS A 1 196 ? -2.034 3.333 15.993 1.00 89.69 196 HIS A N 1
ATOM 1491 C CA . HIS A 1 196 ? -2.738 2.157 16.488 1.00 89.69 196 HIS A CA 1
ATOM 1492 C C . HIS A 1 196 ? -1.841 1.281 17.368 1.00 89.69 196 HIS A C 1
ATOM 1494 O O . HIS A 1 196 ? -2.227 0.946 18.481 1.00 89.69 196 HIS A O 1
ATOM 1500 N N . THR A 1 197 ? -0.635 0.939 16.907 1.00 84.94 197 THR A N 1
ATOM 1501 C CA . THR A 1 197 ? 0.308 0.109 17.672 1.00 84.94 197 THR A CA 1
ATOM 1502 C C . THR A 1 197 ? 0.698 0.761 18.997 1.00 84.94 197 THR A C 1
ATOM 1504 O O . THR A 1 197 ? 0.764 0.072 20.011 1.00 84.94 197 THR A O 1
ATOM 1507 N N . VAL A 1 198 ? 0.913 2.081 19.009 1.00 83.62 198 VAL A N 1
ATOM 1508 C CA . VAL A 1 198 ? 1.162 2.833 20.249 1.00 83.62 198 VAL A CA 1
ATOM 1509 C C . VAL A 1 198 ? -0.049 2.751 21.179 1.00 83.62 198 VAL A C 1
ATOM 1511 O O . VAL A 1 198 ? 0.114 2.382 22.336 1.00 83.62 198 VAL A O 1
ATOM 1514 N N . GLY A 1 199 ? -1.263 2.993 20.675 1.00 80.75 199 GLY A N 1
ATOM 1515 C CA . GLY A 1 199 ? -2.481 2.900 21.485 1.00 80.75 199 GLY A CA 1
ATOM 1516 C C . GLY A 1 199 ? -2.738 1.498 22.053 1.00 80.75 199 GLY A C 1
ATOM 1517 O O . GLY A 1 199 ? -3.154 1.360 23.201 1.00 80.75 199 GLY A O 1
ATOM 1518 N N . GLU A 1 200 ? -2.455 0.437 21.294 1.00 83.50 200 GLU A N 1
ATOM 1519 C CA . GLU A 1 200 ? -2.550 -0.943 21.793 1.00 83.50 200 GLU A CA 1
ATOM 1520 C C . GLU A 1 200 ? -1.492 -1.239 22.865 1.00 83.50 200 GLU A C 1
ATOM 1522 O O . GLU A 1 200 ? -1.794 -1.886 23.870 1.00 83.50 200 GLU A O 1
ATOM 1527 N N . ALA A 1 201 ? -0.272 -0.720 22.703 1.00 74.94 201 ALA A N 1
ATOM 1528 C CA . ALA A 1 201 ? 0.768 -0.833 23.720 1.00 74.94 201 ALA A CA 1
ATOM 1529 C C . ALA A 1 201 ? 0.382 -0.095 25.015 1.00 74.94 201 ALA A C 1
ATOM 1531 O O . ALA A 1 201 ? 0.551 -0.640 26.104 1.00 74.94 201 ALA A O 1
ATOM 1532 N N . GLU A 1 202 ? -0.193 1.105 24.914 1.00 76.44 202 GLU A N 1
ATOM 1533 C CA . GLU A 1 202 ? -0.692 1.868 26.064 1.00 76.44 202 GLU A CA 1
ATOM 1534 C C . GLU A 1 202 ? -1.810 1.124 26.806 1.00 76.44 202 GLU A C 1
ATOM 1536 O O . GLU A 1 202 ? -1.781 1.041 28.035 1.00 76.44 202 GLU A O 1
ATOM 1541 N N . LYS A 1 203 ? -2.762 0.514 26.085 1.00 78.94 203 LYS A N 1
ATOM 1542 C CA . LYS A 1 203 ? -3.813 -0.326 26.690 1.00 78.94 203 LYS A CA 1
ATOM 1543 C C . LYS A 1 203 ? -3.238 -1.534 27.422 1.00 78.94 203 LYS A C 1
ATOM 1545 O O . LYS A 1 203 ? -3.703 -1.872 28.515 1.00 78.94 203 LYS A O 1
ATOM 1550 N N . LEU A 1 204 ? -2.234 -2.181 26.831 1.00 79.06 204 LEU A N 1
ATOM 1551 C CA . LEU A 1 204 ? -1.550 -3.311 27.450 1.00 79.06 204 LEU A CA 1
ATOM 1552 C C . LEU A 1 204 ? -0.861 -2.874 28.750 1.00 79.06 204 LEU A C 1
ATOM 1554 O O . LEU A 1 204 ? -1.068 -3.505 29.783 1.00 79.06 204 LEU A O 1
ATOM 1558 N N . ILE A 1 205 ? -0.127 -1.758 28.726 1.00 75.69 205 ILE A N 1
ATOM 1559 C CA . ILE A 1 205 ? 0.518 -1.179 29.914 1.00 75.69 205 ILE A CA 1
ATOM 1560 C C . ILE A 1 205 ? -0.520 -0.818 30.983 1.00 75.69 205 ILE A C 1
ATOM 1562 O O . ILE A 1 205 ? -0.336 -1.153 32.150 1.00 75.69 205 ILE A O 1
ATOM 1566 N N . ALA A 1 206 ? -1.631 -0.183 30.609 1.00 75.19 206 ALA A N 1
ATOM 1567 C CA . ALA A 1 206 ? -2.691 0.172 31.550 1.00 75.19 206 ALA A CA 1
ATOM 1568 C C . ALA A 1 206 ? -3.305 -1.069 32.219 1.00 75.19 206 ALA A C 1
ATOM 1570 O O . ALA A 1 206 ? -3.559 -1.064 33.424 1.00 75.19 206 ALA A O 1
ATOM 1571 N N . THR A 1 207 ? -3.484 -2.150 31.456 1.00 76.75 207 THR A N 1
ATOM 1572 C CA . THR A 1 207 ? -3.975 -3.432 31.977 1.00 76.75 207 THR A CA 1
ATOM 1573 C C . THR A 1 207 ? -2.962 -4.045 32.943 1.00 76.75 207 THR A C 1
ATOM 1575 O O . THR A 1 207 ? -3.329 -4.418 34.053 1.00 76.75 207 THR A O 1
ATOM 1578 N N . MET A 1 208 ? -1.672 -4.043 32.591 1.00 77.25 208 MET A N 1
ATOM 1579 C CA . MET A 1 208 ? -0.605 -4.503 33.487 1.00 77.25 208 MET A CA 1
ATOM 1580 C C . MET A 1 208 ? -0.579 -3.725 34.805 1.00 77.25 208 MET A C 1
ATOM 1582 O O . MET A 1 208 ? -0.432 -4.320 35.869 1.00 77.25 208 MET A O 1
ATOM 1586 N N . LEU A 1 209 ? -0.724 -2.397 34.749 1.00 76.62 209 LEU A N 1
ATOM 1587 C CA . LEU A 1 209 ? -0.759 -1.546 35.939 1.00 76.62 209 LEU A CA 1
ATOM 1588 C C . LEU A 1 209 ? -1.980 -1.849 36.814 1.00 76.62 209 LEU A C 1
ATOM 1590 O O . LEU A 1 209 ? -1.856 -1.911 38.038 1.00 76.62 209 LEU A O 1
ATOM 1594 N N . ALA A 1 210 ? -3.145 -2.070 36.200 1.00 80.06 210 ALA A N 1
ATOM 1595 C CA . ALA A 1 210 ? -4.360 -2.444 36.914 1.00 80.06 210 ALA A CA 1
ATOM 1596 C C . ALA A 1 210 ? -4.228 -3.814 37.599 1.00 80.06 210 ALA A C 1
ATOM 1598 O O . ALA A 1 210 ? -4.684 -3.975 38.730 1.00 80.06 210 ALA A O 1
ATOM 1599 N N . ASP A 1 211 ? -3.582 -4.781 36.948 1.00 77.81 211 ASP A N 1
ATOM 1600 C CA . ASP A 1 211 ? -3.322 -6.103 37.520 1.00 77.81 211 ASP A CA 1
ATOM 1601 C C . ASP A 1 211 ? -2.358 -6.002 38.707 1.00 77.81 211 ASP A C 1
ATOM 1603 O O . ASP A 1 211 ? -2.659 -6.509 39.789 1.00 77.81 211 ASP A O 1
ATOM 1607 N N . VAL A 1 212 ? -1.265 -5.241 38.568 1.00 77.25 212 VAL A N 1
ATOM 1608 C CA . VAL A 1 212 ? -0.329 -4.970 39.673 1.00 77.25 212 VAL A CA 1
ATOM 1609 C C . VAL A 1 212 ? -1.047 -4.337 40.868 1.00 77.25 212 VAL A C 1
ATOM 1611 O O . VAL A 1 212 ? -0.838 -4.766 42.003 1.00 77.25 212 VAL A O 1
ATOM 1614 N N . ALA A 1 213 ? -1.935 -3.366 40.635 1.00 77.19 213 ALA A N 1
ATOM 1615 C CA . ALA A 1 213 ? -2.716 -2.727 41.696 1.00 77.19 213 ALA A CA 1
ATOM 1616 C C . ALA A 1 213 ? -3.680 -3.696 42.409 1.00 77.19 213 ALA A C 1
ATOM 1618 O O . ALA A 1 213 ? -3.981 -3.510 43.587 1.00 77.19 213 ALA A O 1
ATOM 1619 N N . LYS A 1 214 ? -4.131 -4.756 41.728 1.00 85.06 214 LYS A N 1
ATOM 1620 C CA . LYS A 1 214 ? -4.937 -5.846 42.307 1.00 85.06 214 LYS A CA 1
ATOM 1621 C C . LYS A 1 214 ? -4.088 -6.920 43.004 1.00 85.06 214 LYS A C 1
ATOM 1623 O O . LYS A 1 214 ? -4.627 -7.947 43.409 1.00 85.06 214 LYS A O 1
ATOM 1628 N N . GLY A 1 215 ? -2.771 -6.729 43.110 1.00 78.75 215 GLY A N 1
ATOM 1629 C CA . GLY A 1 215 ? -1.838 -7.747 43.601 1.00 78.75 215 GLY A CA 1
ATOM 1630 C C . GLY A 1 215 ? -1.640 -8.916 42.628 1.00 78.75 215 GLY A C 1
ATOM 1631 O O . GLY A 1 215 ? -1.054 -9.933 42.996 1.00 78.75 215 GLY A O 1
ATOM 1632 N N . GLN A 1 216 ? -2.122 -8.787 41.390 1.00 70.62 216 GLN A N 1
ATOM 1633 C CA . GLN A 1 216 ? -1.932 -9.761 40.324 1.00 70.62 216 GLN A CA 1
ATOM 1634 C C . GLN A 1 216 ? -0.608 -9.467 39.609 1.00 70.62 216 GLN A C 1
ATOM 1636 O O . GLN A 1 216 ? -0.217 -8.321 39.396 1.00 70.62 216 GLN A O 1
ATOM 1641 N N . THR A 1 217 ? 0.126 -10.513 39.243 1.00 59.81 217 THR A N 1
ATOM 1642 C CA . THR A 1 217 ? 1.342 -10.347 38.439 1.00 59.81 217 THR A CA 1
ATOM 1643 C C . THR A 1 217 ? 0.933 -10.305 36.973 1.00 59.81 217 THR A C 1
ATOM 1645 O O . THR A 1 217 ? 0.430 -11.303 36.464 1.00 59.81 217 THR A O 1
ATOM 1648 N N . ALA A 1 218 ? 1.129 -9.170 36.301 1.00 52.00 218 ALA A N 1
ATOM 1649 C CA . ALA A 1 218 ? 0.783 -9.024 34.891 1.00 52.00 218 ALA A CA 1
ATOM 1650 C C . ALA A 1 218 ? 1.537 -10.049 34.018 1.00 52.00 218 ALA A C 1
ATOM 1652 O O . ALA A 1 218 ? 2.762 -10.168 34.096 1.00 52.00 218 ALA A O 1
ATOM 1653 N N . ILE A 1 219 ? 0.806 -10.795 33.184 1.00 52.06 219 ILE A N 1
ATOM 1654 C CA . ILE A 1 219 ? 1.355 -11.852 32.324 1.00 52.06 219 ILE A CA 1
ATOM 1655 C C . ILE A 1 219 ? 1.483 -11.314 30.897 1.00 52.06 219 ILE A C 1
ATOM 1657 O O . ILE A 1 219 ? 0.481 -11.043 30.241 1.00 52.06 219 ILE A O 1
ATOM 1661 N N . VAL A 1 220 ? 2.710 -11.217 30.381 1.00 51.72 220 VAL A N 1
ATOM 1662 C CA . VAL A 1 220 ? 2.951 -10.978 28.948 1.00 51.72 220 VAL A CA 1
ATOM 1663 C C . VAL A 1 220 ? 3.245 -12.304 28.283 1.00 51.72 220 VAL A C 1
ATOM 1665 O O . VAL A 1 220 ? 4.310 -12.886 28.485 1.00 51.72 220 VAL A O 1
ATOM 1668 N N . SER A 1 221 ? 2.306 -12.791 27.477 1.00 47.91 221 SER A N 1
ATOM 1669 C CA . SER A 1 221 ? 2.601 -13.896 26.573 1.00 47.91 221 SER A CA 1
ATOM 1670 C C . SER A 1 221 ? 3.401 -13.357 25.390 1.00 47.91 221 SER A C 1
ATOM 1672 O O . SER A 1 221 ? 2.906 -12.550 24.609 1.00 47.91 221 SER A O 1
ATOM 1674 N N . THR A 1 222 ? 4.649 -13.799 25.264 1.00 50.38 222 THR A N 1
ATOM 1675 C CA . THR A 1 222 ? 5.386 -13.756 23.999 1.00 50.38 222 THR A CA 1
ATOM 1676 C C . THR A 1 222 ? 5.726 -15.194 23.621 1.00 50.38 222 THR A C 1
ATOM 1678 O O . THR A 1 222 ? 5.857 -16.057 24.496 1.00 50.38 222 THR A O 1
ATOM 1681 N N . GLY A 1 223 ? 5.803 -15.496 22.324 1.00 48.72 223 GLY A N 1
ATOM 1682 C CA . GLY A 1 223 ? 6.179 -16.828 21.865 1.00 48.72 223 GLY A CA 1
ATOM 1683 C C . GLY A 1 223 ? 7.536 -17.252 22.441 1.00 48.72 223 GLY A C 1
ATOM 1684 O O . GLY A 1 223 ? 8.358 -16.430 22.850 1.00 48.72 223 GLY A O 1
ATOM 1685 N N . LYS A 1 224 ? 7.807 -18.566 22.469 1.00 53.91 224 LYS A N 1
ATOM 1686 C CA . LYS A 1 224 ? 9.053 -19.122 23.044 1.00 53.91 224 LYS A CA 1
ATOM 1687 C C . LYS A 1 224 ? 10.325 -18.466 22.481 1.00 53.91 224 LYS A C 1
ATOM 1689 O O . LYS A 1 224 ? 11.330 -18.385 23.180 1.00 53.91 224 LYS A O 1
ATOM 1694 N N . LYS A 1 225 ? 10.285 -18.009 21.224 1.00 56.34 225 LYS A N 1
ATOM 1695 C CA . LYS A 1 225 ? 11.414 -17.381 20.530 1.00 56.34 225 LYS A CA 1
ATOM 1696 C C . LYS A 1 225 ? 11.647 -15.943 20.998 1.00 56.34 225 LYS A C 1
ATOM 1698 O O . LYS A 1 225 ? 12.786 -15.598 21.303 1.00 56.34 225 LYS A O 1
ATOM 1703 N N . GLU A 1 226 ? 10.600 -15.125 21.100 1.00 55.59 226 GLU A N 1
ATOM 1704 C CA . GLU A 1 226 ? 10.724 -13.756 21.610 1.00 55.59 226 GLU A CA 1
ATOM 1705 C C . GLU A 1 226 ? 11.111 -13.743 23.096 1.00 55.59 226 GLU A C 1
ATOM 1707 O O . GLU A 1 226 ? 11.992 -12.977 23.489 1.00 55.59 226 GLU A O 1
ATOM 1712 N N . ALA A 1 227 ? 10.552 -14.659 23.897 1.00 51.22 227 ALA A N 1
ATOM 1713 C CA . ALA A 1 227 ? 10.918 -14.833 25.302 1.00 51.22 227 ALA A CA 1
ATOM 1714 C C . ALA A 1 227 ? 12.405 -15.200 25.478 1.00 51.22 227 ALA A C 1
ATOM 1716 O O . ALA A 1 227 ? 13.085 -14.645 26.342 1.00 51.22 227 ALA A O 1
ATOM 1717 N N . ALA A 1 228 ? 12.941 -16.088 24.630 1.00 53.19 228 ALA A N 1
ATOM 1718 C CA . ALA A 1 228 ? 14.353 -16.472 24.655 1.00 53.19 228 ALA A CA 1
ATOM 1719 C C . ALA A 1 228 ? 15.292 -15.315 24.263 1.00 53.19 228 ALA A C 1
ATOM 1721 O O . ALA A 1 228 ? 16.360 -15.160 24.859 1.00 53.19 228 ALA A O 1
ATOM 1722 N N . THR A 1 229 ? 14.898 -14.482 23.295 1.00 55.25 229 THR A N 1
ATOM 1723 C CA . THR A 1 229 ? 15.654 -13.281 22.901 1.00 55.25 229 THR A CA 1
ATOM 1724 C C . THR A 1 229 ? 15.627 -12.214 23.998 1.00 55.25 229 THR A C 1
ATOM 1726 O O . THR A 1 229 ? 16.668 -11.647 24.323 1.00 55.25 229 THR A O 1
ATOM 1729 N N . ALA A 1 230 ? 14.472 -11.975 24.624 1.00 50.59 230 ALA A N 1
ATOM 1730 C CA . ALA A 1 230 ? 14.340 -11.029 25.733 1.00 50.59 230 ALA A CA 1
ATOM 1731 C C . ALA A 1 230 ? 15.133 -11.471 26.979 1.00 50.59 230 ALA A C 1
ATOM 1733 O O . ALA A 1 230 ? 15.756 -10.639 27.641 1.00 50.59 230 ALA A O 1
ATOM 1734 N N . PHE A 1 231 ? 15.166 -12.778 27.263 1.00 49.47 231 PHE A N 1
ATOM 1735 C CA . PHE A 1 231 ? 15.995 -13.367 28.318 1.00 49.47 231 PHE A CA 1
ATOM 1736 C C . PHE A 1 231 ? 17.496 -13.218 28.020 1.00 49.47 231 PHE A C 1
ATOM 1738 O O . PHE A 1 231 ? 18.240 -12.731 28.868 1.00 49.47 231 PHE A O 1
ATOM 1745 N N . LYS A 1 232 ? 17.945 -13.547 26.795 1.00 55.31 232 LYS A N 1
ATOM 1746 C CA . LYS A 1 232 ? 19.349 -13.365 26.368 1.00 55.31 232 LYS A CA 1
ATOM 1747 C C . LYS A 1 232 ? 19.806 -11.907 26.428 1.00 55.31 232 LYS A C 1
ATOM 1749 O O . LYS A 1 232 ? 20.936 -11.644 26.824 1.00 55.31 232 LYS A O 1
ATOM 1754 N N . ASN A 1 233 ? 18.923 -10.967 26.099 1.00 50.78 233 ASN A N 1
ATOM 1755 C CA . ASN A 1 233 ? 19.208 -9.534 26.171 1.00 50.78 233 ASN A CA 1
ATOM 1756 C C . ASN A 1 233 ? 19.052 -8.951 27.591 1.00 50.78 233 ASN A C 1
ATOM 1758 O O . ASN A 1 233 ? 19.089 -7.735 27.752 1.00 50.78 233 ASN A O 1
ATOM 1762 N N . SER A 1 234 ? 18.878 -9.788 28.625 1.00 50.03 234 SER A N 1
ATOM 1763 C CA . SER A 1 234 ? 18.708 -9.386 30.035 1.00 50.03 234 SER A CA 1
ATOM 1764 C C . SER A 1 234 ? 17.525 -8.443 30.310 1.00 50.03 234 SER A C 1
ATOM 1766 O O . SER A 1 234 ? 17.439 -7.855 31.389 1.00 50.03 234 SER A O 1
ATOM 1768 N N . LEU A 1 235 ? 16.582 -8.323 29.370 1.00 46.84 235 LEU A N 1
ATOM 1769 C CA . LEU A 1 235 ? 15.375 -7.507 29.526 1.00 46.84 235 LEU A CA 1
ATOM 1770 C C . LEU A 1 235 ? 14.360 -8.166 30.470 1.00 46.84 235 LEU A C 1
ATOM 1772 O O . LEU A 1 235 ? 13.525 -7.478 31.050 1.00 46.84 235 LEU A O 1
ATOM 1776 N N . MET A 1 236 ? 14.455 -9.483 30.682 1.00 42.50 236 MET A N 1
ATOM 1777 C CA . MET A 1 236 ? 13.653 -10.203 31.671 1.00 42.50 236 MET A CA 1
ATOM 1778 C C . MET A 1 236 ? 14.549 -10.928 32.680 1.00 42.50 236 MET A C 1
ATOM 1780 O O . MET A 1 236 ? 15.095 -11.987 32.390 1.00 42.50 236 MET A O 1
ATOM 1784 N N . LYS A 1 237 ? 14.670 -10.374 33.896 1.00 42.31 237 LYS A N 1
ATOM 1785 C CA . LYS A 1 237 ? 15.361 -11.015 35.039 1.00 42.31 237 LYS A CA 1
ATOM 1786 C C . LYS A 1 237 ? 14.540 -12.124 35.714 1.00 42.31 237 LYS A C 1
ATOM 1788 O O . LYS A 1 237 ? 15.050 -12.815 36.589 1.00 42.31 237 LYS A O 1
ATOM 1793 N N . LYS A 1 238 ? 13.266 -12.278 35.347 1.00 48.47 238 LYS A N 1
ATOM 1794 C CA . LYS A 1 238 ? 12.352 -13.296 35.875 1.00 48.47 238 LYS A CA 1
ATOM 1795 C C . LYS A 1 238 ? 11.628 -13.952 34.703 1.00 48.47 238 LYS A C 1
ATOM 1797 O O . LYS A 1 238 ? 11.040 -13.256 33.880 1.00 48.47 238 LYS A O 1
ATOM 1802 N N . VAL A 1 239 ? 11.704 -15.278 34.621 1.00 47.34 239 VAL A N 1
ATOM 1803 C CA . VAL A 1 239 ? 10.948 -16.082 33.654 1.00 47.34 239 VAL A CA 1
ATOM 1804 C C . VAL A 1 239 ? 9.654 -16.506 34.336 1.00 47.34 239 VAL A C 1
ATOM 1806 O O . VAL A 1 239 ? 9.692 -17.113 35.404 1.00 47.34 239 VAL A O 1
ATOM 1809 N N . PHE A 1 240 ? 8.517 -16.165 33.736 1.00 51.62 240 PHE A N 1
ATOM 1810 C CA . PHE A 1 240 ? 7.199 -16.492 34.272 1.00 51.62 240 PHE A CA 1
ATOM 1811 C C . PHE A 1 240 ? 6.546 -17.584 33.432 1.00 51.62 240 PHE A C 1
ATOM 1813 O O . PHE A 1 240 ? 6.623 -17.580 32.204 1.00 51.62 240 PHE A O 1
ATOM 1820 N N . VAL A 1 241 ? 5.917 -18.533 34.117 1.00 47.75 241 VAL A N 1
ATOM 1821 C CA . VAL A 1 241 ? 5.332 -19.736 33.530 1.00 47.75 241 VAL A CA 1
ATOM 1822 C C . VAL A 1 241 ? 3.840 -19.737 33.835 1.00 47.75 241 VAL A C 1
ATOM 1824 O O . VAL A 1 241 ? 3.444 -19.541 34.980 1.00 47.75 241 VAL A O 1
ATOM 1827 N N . HIS A 1 242 ? 3.019 -19.942 32.806 1.00 48.06 242 HIS A N 1
ATOM 1828 C CA . HIS A 1 242 ? 1.562 -19.989 32.927 1.00 48.06 242 HIS A CA 1
ATOM 1829 C C . HIS A 1 242 ? 1.111 -21.155 33.826 1.00 48.06 242 HIS A C 1
ATOM 1831 O O . HIS A 1 242 ? 1.677 -22.244 33.742 1.00 48.06 242 HIS A O 1
ATOM 1837 N N . GLU A 1 243 ? 0.066 -20.968 34.640 1.00 52.91 243 GLU A N 1
ATOM 1838 C CA . GLU A 1 243 ? -0.404 -21.971 35.617 1.00 52.91 243 GLU A CA 1
ATOM 1839 C C . GLU A 1 243 ? -0.837 -23.305 34.982 1.00 52.91 243 GLU A C 1
ATOM 1841 O O . GLU A 1 243 ? -0.704 -24.367 35.590 1.00 52.91 243 GLU A O 1
ATOM 1846 N N . SER A 1 244 ? -1.263 -23.273 33.713 1.00 57.91 244 SER A N 1
ATOM 1847 C CA . SER A 1 244 ? -1.575 -24.483 32.936 1.00 57.91 244 SER A CA 1
ATOM 1848 C C . SER A 1 244 ? -0.357 -25.379 32.676 1.00 57.91 244 SER A C 1
ATOM 1850 O O . SER A 1 244 ? -0.516 -26.555 32.357 1.00 57.91 244 SER A O 1
ATOM 1852 N N . MET A 1 245 ? 0.865 -24.867 32.844 1.00 64.19 245 MET A N 1
ATOM 1853 C CA . MET A 1 245 ? 2.112 -25.636 32.773 1.00 64.19 245 MET A CA 1
ATOM 1854 C C . MET A 1 245 ? 2.456 -26.254 34.137 1.00 64.19 245 MET A C 1
ATOM 1856 O O . MET A 1 245 ? 3.614 -26.266 34.560 1.00 64.19 245 MET A O 1
ATOM 1860 N N . SER A 1 246 ? 1.446 -26.784 34.829 1.00 61.38 246 SER A N 1
ATOM 1861 C CA . SER A 1 246 ? 1.544 -27.313 36.194 1.00 61.38 246 SER A CA 1
ATOM 1862 C C . SER A 1 246 ? 2.690 -28.314 36.364 1.00 61.38 246 SER A C 1
ATOM 1864 O O . SER A 1 246 ? 3.458 -28.204 37.312 1.00 61.38 246 SER A O 1
ATOM 1866 N N . LYS A 1 247 ? 2.901 -29.209 35.390 1.00 69.62 247 LYS A N 1
ATOM 1867 C CA . LYS A 1 247 ? 4.012 -30.181 35.399 1.00 69.62 247 LYS A CA 1
ATOM 1868 C C . LYS A 1 247 ? 5.399 -29.527 35.410 1.00 69.62 247 LYS A C 1
ATOM 1870 O O . LYS A 1 247 ? 6.278 -29.992 36.127 1.00 69.62 247 LYS A O 1
ATOM 1875 N N . PHE A 1 248 ? 5.594 -28.462 34.629 1.00 61.62 248 PHE A N 1
ATOM 1876 C CA . PHE A 1 248 ? 6.866 -27.732 34.584 1.00 61.62 248 PHE A CA 1
ATOM 1877 C C . PHE A 1 248 ? 7.114 -26.996 35.903 1.00 61.62 248 PHE A C 1
ATOM 1879 O O . PHE A 1 248 ? 8.209 -27.055 36.452 1.00 61.62 248 PHE A O 1
ATOM 1886 N N . ILE A 1 249 ? 6.074 -26.353 36.441 1.00 67.00 249 ILE A N 1
ATOM 1887 C CA . ILE A 1 249 ? 6.135 -25.640 37.722 1.00 67.00 249 ILE A CA 1
ATOM 1888 C C . ILE A 1 249 ? 6.482 -26.604 38.862 1.00 67.00 249 ILE A C 1
ATOM 1890 O O . ILE A 1 249 ? 7.318 -26.279 39.702 1.00 67.00 249 ILE A O 1
ATOM 1894 N N . THR A 1 250 ? 5.868 -27.790 38.892 1.00 74.25 250 THR A N 1
ATOM 1895 C CA . THR A 1 250 ? 6.158 -28.813 39.903 1.00 74.25 250 THR A CA 1
ATOM 1896 C C . THR A 1 250 ? 7.597 -29.314 39.814 1.00 74.25 250 THR A C 1
ATOM 1898 O O . THR A 1 250 ? 8.238 -29.439 40.849 1.00 74.25 250 THR A O 1
ATOM 1901 N N . ALA A 1 251 ? 8.117 -29.560 38.607 1.00 68.94 251 ALA A N 1
ATOM 1902 C CA . ALA A 1 251 ? 9.485 -30.044 38.421 1.00 68.94 251 ALA A CA 1
ATOM 1903 C C . ALA A 1 251 ? 10.538 -29.024 38.885 1.00 68.94 251 ALA A C 1
ATOM 1905 O O . ALA A 1 251 ? 11.449 -29.382 39.617 1.00 68.94 251 ALA A O 1
ATOM 1906 N N . VAL A 1 252 ? 10.371 -27.747 38.530 1.00 59.66 252 VAL A N 1
ATOM 1907 C CA . VAL A 1 252 ? 11.310 -26.676 38.916 1.00 59.66 252 VAL A CA 1
ATOM 1908 C C . VAL A 1 252 ? 11.281 -26.376 40.419 1.00 59.66 252 VAL A C 1
ATOM 1910 O O . VAL A 1 252 ? 12.266 -25.903 40.961 1.00 59.66 252 VAL A O 1
ATOM 1913 N N . ARG A 1 253 ? 10.162 -26.628 41.110 1.00 67.88 253 ARG A N 1
ATOM 1914 C CA . ARG A 1 253 ? 10.055 -26.454 42.573 1.00 67.88 253 ARG A CA 1
ATOM 1915 C C . ARG A 1 253 ? 10.627 -27.623 43.383 1.00 67.88 253 ARG A C 1
ATOM 1917 O O . ARG A 1 253 ? 10.661 -27.522 44.606 1.00 67.88 253 ARG A O 1
ATOM 1924 N N . ALA A 1 254 ? 10.935 -28.743 42.733 1.00 66.25 254 ALA A N 1
ATOM 1925 C CA . ALA A 1 254 ? 11.436 -29.951 43.384 1.00 66.25 254 ALA A CA 1
ATOM 1926 C C . ALA A 1 254 ? 12.975 -30.030 43.415 1.00 66.25 254 ALA A C 1
ATOM 1928 O O . ALA A 1 254 ? 13.508 -30.872 44.136 1.00 66.25 254 ALA A O 1
ATOM 1929 N N . GLU A 1 255 ? 13.657 -29.174 42.650 1.00 42.62 255 GLU A N 1
ATOM 1930 C CA . GLU A 1 255 ? 15.083 -28.841 42.804 1.00 42.62 255 GLU A CA 1
ATOM 1931 C C . GLU A 1 255 ? 15.261 -27.665 43.773 1.00 42.62 255 GLU A C 1
ATOM 1933 O O . GLU A 1 255 ? 16.274 -27.672 44.508 1.00 42.62 255 GLU A O 1
#

Organism: Hemiselmis andersenii (NCBI:txid464988)

Secondary structure (DSSP, 8-state):
-HHHHHHHHHHHHHHHTSSS---EEEEEE--TTS--EEEEEEPPHHHHHHHHTTEEE-S--B--TT-TT-S--B----THHHHHHHHHHHHPPPEEEE-SSEEEEE-SSEEEEEEE-SS---SHHHHHHHHHTTSSSSSPPP--SS--SPPPP-TTTEEEESS-TTGGGS-TTSEEE----HHHHHHHHHHHHHHHHHHHHHHHHHHHHHHHHTT--------HHHHHHHHHTTS-SS----TT-HHHHHHHT--

pLDDT: mean 80.25, std 13.85, range [42.31, 97.0]

Foldseek 3Di:
DVLQLVQQVQQLVVCLPDPDDDDWDWDWDADPVRDIDIDTGDQDPLLVVLVVVAKDWDDDFDDRPVCPPDPDTDDDDDDPRVVVVVCQQAPNDWAWEDEQFAIWTDALTIIGGLGTHPGDDADQVSVVVVLVVDDDDGSADDRHSHDDDGDDQDLQRYEYEADYPCQVVYDSSHYYDNDPRSNVSNVSSVVSVVVVVVVVVVVLVVVCVVCVVVVHHRDDDDPPVVLVVCVVVVVDPDDDDDVVVVVVVVVVVVD